Protein AF-A0A2V5P6Y3-F1 (afdb_monomer)

Nearest PDB structures (foldseek):
  5o7v-assembly2_B  TM=5.468E-01  e=2.061E-01  Ralstonia solanacearum
  2bs6-assembly1_B  TM=5.310E-01  e=2.167E-01  Ralstonia solanacearum
  3zw0-assembly1_A  TM=5.529E-01  e=2.396E-01  Burkholderia ambifaria AMMD
  6z5z-assembly1_A  TM=5.113E-01  e=3.583E-01  Ralstonia solanacearum
  7pr5-assembly1_C  TM=5.512E-01  e=5.095E-01  Ralstonia solanacearum

Radius of gyration: 20.98 Å; Cα contacts (8 Å, |Δi|>4): 631; chains: 1; bounding box: 48×54×64 Å

Mean predicted aligned error: 7.11 Å

Sequence (257 aa):
DTYTTTARLIATMGLAGTLTTYSMINDNGVTTANTIRSATSVDGSSAFWVSTSTRVSYMGSPSVLGSGTVQIDARNSRQVNLKDNILYASNGSTSITGKVQSYGTLPTGATSPTAVVTLGTADAVNGFALFDLDAGVAGADTLYALSTVENLLRKYSFDGTSWLSSGSISAGGAVNLAGTASGGTVTLYLTSGSTLSTETDSSGYNASITGAVSSLTTAGANTAFRGIGLFAVPEPGTATLGLLGLLALAVCRRARR

Foldseek 3Di:
DPQDFDWDWDWDQDPVRDIDIFTARPECPDGRPWDWQEWDDPPRAAKIWTDTQFAIWIWGHGDNVHTYIAGQDTAGWAYWDDWPQWIKTAHAQAQDQQRIWIQGHPDRYHGDTDRQGGDDSRWHWHAKEFDDQDPVAPTTFKMWTQGQVVQWGWIWGHPNPGTHTQAIDGNVNFRYKDWDDDNQKIKMWTFHFWFTWIFIFNQGHSHHGDTHIGGPDTADPPGGDSYDDDDDDDDDDPVNVVVVVVVVVVVVVVVVD

Structure (mmCIF, N/CA/C/O backbone):
data_AF-A0A2V5P6Y3-F1
#
_entry.id   AF-A0A2V5P6Y3-F1
#
loop_
_atom_site.group_PDB
_atom_site.id
_atom_site.type_symbol
_atom_site.label_atom_id
_atom_site.label_alt_id
_atom_site.label_comp_id
_atom_site.label_asym_id
_atom_site.label_entity_id
_atom_site.label_seq_id
_atom_site.pdbx_PDB_ins_code
_atom_site.Cartn_x
_atom_site.Cartn_y
_atom_site.Cartn_z
_atom_site.occupancy
_atom_site.B_iso_or_equiv
_atom_site.auth_seq_id
_atom_site.auth_comp_id
_atom_site.auth_asym_id
_atom_site.auth_atom_id
_atom_site.pdbx_PDB_model_num
ATOM 1 N N . ASP A 1 1 ? 28.940 12.454 -21.094 1.00 35.78 1 ASP A N 1
ATOM 2 C CA . ASP A 1 1 ? 28.822 11.873 -19.753 1.00 35.78 1 ASP A CA 1
ATOM 3 C C . ASP A 1 1 ? 28.064 10.566 -19.895 1.00 35.78 1 ASP A C 1
ATOM 5 O O . ASP A 1 1 ? 26.894 10.575 -20.263 1.00 35.78 1 ASP A O 1
ATOM 9 N N . THR A 1 2 ? 28.778 9.447 -19.837 1.00 34.19 2 THR A N 1
ATOM 10 C CA . THR A 1 2 ? 28.220 8.120 -20.116 1.00 34.19 2 THR A CA 1
ATOM 11 C C . THR A 1 2 ? 27.696 7.592 -18.792 1.00 34.19 2 THR A C 1
ATOM 13 O O . THR A 1 2 ? 28.496 7.230 -17.935 1.00 34.19 2 THR A O 1
ATOM 16 N N . TYR A 1 3 ? 26.375 7.620 -18.594 1.00 41.78 3 TYR A N 1
ATOM 17 C CA . TYR A 1 3 ? 25.739 7.143 -17.366 1.00 41.78 3 TYR A CA 1
ATOM 18 C C . TYR A 1 3 ? 26.247 5.740 -17.021 1.00 41.78 3 TYR A C 1
ATOM 20 O O . TYR A 1 3 ? 25.949 4.767 -17.714 1.00 41.78 3 TYR A O 1
ATOM 28 N N . THR A 1 4 ? 27.030 5.639 -15.951 1.00 49.09 4 THR A N 1
ATOM 29 C CA . THR A 1 4 ? 27.384 4.360 -15.354 1.00 49.09 4 THR A CA 1
ATOM 30 C C . THR A 1 4 ? 26.111 3.768 -14.752 1.00 49.09 4 THR A C 1
ATOM 32 O O . THR A 1 4 ? 25.396 4.400 -13.974 1.00 49.09 4 THR A O 1
ATOM 35 N N . THR A 1 5 ? 25.769 2.561 -15.189 1.00 58.31 5 THR A N 1
ATOM 36 C CA . THR A 1 5 ? 24.572 1.823 -14.784 1.00 58.31 5 THR A CA 1
ATOM 37 C C . THR A 1 5 ? 24.701 1.381 -13.327 1.00 58.31 5 THR A C 1
ATOM 39 O O . THR A 1 5 ? 25.175 0.278 -13.049 1.00 58.31 5 THR A O 1
ATOM 42 N N . THR A 1 6 ? 24.302 2.218 -12.370 1.00 68.06 6 THR A N 1
ATOM 43 C CA . THR A 1 6 ? 24.193 1.763 -10.979 1.00 68.06 6 THR A CA 1
ATOM 44 C C . THR A 1 6 ? 23.023 0.792 -10.883 1.00 68.06 6 THR A C 1
ATOM 46 O O . THR A 1 6 ? 21.858 1.190 -10.942 1.00 68.06 6 THR A O 1
ATOM 49 N N . ALA A 1 7 ? 23.336 -0.497 -10.753 1.00 70.50 7 ALA A N 1
ATOM 50 C CA . ALA A 1 7 ? 22.337 -1.524 -10.511 1.00 70.50 7 ALA A CA 1
ATOM 51 C C . ALA A 1 7 ? 21.532 -1.184 -9.249 1.00 70.50 7 ALA A C 1
ATOM 53 O O . ALA A 1 7 ? 22.087 -0.747 -8.237 1.00 70.50 7 ALA A O 1
ATOM 54 N N . ARG A 1 8 ? 20.214 -1.387 -9.303 1.00 78.00 8 ARG A N 1
ATOM 55 C CA . ARG A 1 8 ? 19.350 -1.243 -8.125 1.00 78.00 8 ARG A CA 1
ATOM 56 C C . ARG A 1 8 ? 19.085 -2.607 -7.526 1.00 78.00 8 ARG A C 1
ATOM 58 O O . ARG A 1 8 ? 18.964 -3.589 -8.254 1.00 78.00 8 ARG A O 1
ATOM 65 N N . LEU A 1 9 ? 18.998 -2.643 -6.203 1.00 81.69 9 LEU A N 1
ATOM 66 C CA . LEU A 1 9 ? 18.807 -3.869 -5.446 1.00 81.69 9 LEU A CA 1
ATOM 67 C C . LEU A 1 9 ? 17.397 -3.917 -4.865 1.00 81.69 9 LEU A C 1
ATOM 69 O O . LEU A 1 9 ? 16.875 -2.904 -4.396 1.00 81.69 9 LEU A O 1
ATOM 73 N N . ILE A 1 10 ? 16.820 -5.111 -4.856 1.00 86.69 10 ILE A N 1
ATOM 74 C CA . ILE A 1 10 ? 15.693 -5.471 -3.996 1.00 86.69 10 ILE A CA 1
ATOM 75 C C . ILE A 1 10 ? 16.243 -6.428 -2.950 1.00 86.69 10 ILE A C 1
ATOM 77 O O . ILE A 1 10 ? 17.045 -7.297 -3.280 1.00 86.69 10 ILE A O 1
ATOM 81 N N . ALA A 1 11 ? 15.839 -6.266 -1.697 1.00 86.88 11 ALA A N 1
ATOM 82 C CA . ALA A 1 11 ? 16.228 -7.172 -0.629 1.00 86.88 11 ALA A CA 1
ATOM 83 C C . ALA A 1 11 ? 14.995 -7.803 0.006 1.00 86.88 11 ALA A C 1
ATOM 85 O O . ALA A 1 11 ? 13.959 -7.151 0.142 1.00 86.88 11 ALA A O 1
ATOM 86 N N . THR A 1 12 ? 15.134 -9.049 0.432 1.00 88.44 12 THR A N 1
ATOM 87 C CA . THR A 1 12 ? 14.169 -9.732 1.288 1.00 88.44 12 THR A CA 1
ATOM 88 C C . THR A 1 12 ? 14.798 -10.013 2.637 1.00 88.44 12 THR A C 1
ATOM 90 O O . THR A 1 12 ? 16.010 -10.205 2.749 1.00 88.44 12 THR A O 1
ATOM 93 N N . MET A 1 13 ? 13.972 -9.957 3.678 1.00 86.50 13 MET A N 1
ATOM 94 C CA . MET A 1 13 ? 14.380 -10.168 5.059 1.00 86.50 13 MET A CA 1
ATOM 95 C C . MET A 1 13 ? 13.629 -11.380 5.601 1.00 86.50 13 MET A C 1
ATOM 97 O O . MET A 1 13 ? 12.402 -11.382 5.649 1.00 86.50 13 MET A O 1
ATOM 101 N N . GLY A 1 14 ? 14.370 -12.414 5.991 1.00 82.19 14 GLY A N 1
ATOM 102 C CA . GLY A 1 14 ? 13.827 -13.556 6.716 1.00 82.19 14 GLY A CA 1
ATOM 103 C C . GLY A 1 14 ? 13.527 -13.207 8.175 1.00 82.19 14 GLY A C 1
ATOM 104 O O . GLY A 1 14 ? 14.064 -12.246 8.721 1.00 82.19 14 GLY A O 1
ATOM 105 N N . LEU A 1 15 ? 12.725 -14.039 8.840 1.00 79.94 15 LEU A N 1
ATOM 106 C CA . LEU A 1 15 ? 12.308 -13.839 10.239 1.00 79.94 15 LEU A CA 1
ATOM 107 C C . LEU A 1 15 ? 13.475 -13.788 11.240 1.00 79.94 15 LEU A C 1
ATOM 109 O O . LEU A 1 15 ? 13.362 -13.163 12.288 1.00 79.94 15 LEU A O 1
ATOM 113 N N . ALA A 1 16 ? 14.606 -14.413 10.909 1.00 81.56 16 ALA A N 1
ATOM 114 C CA . ALA A 1 16 ? 15.840 -14.350 11.694 1.00 81.56 16 ALA A CA 1
ATOM 115 C C . ALA A 1 16 ? 16.692 -13.094 11.398 1.00 81.56 16 ALA A C 1
ATOM 117 O O . ALA A 1 16 ? 17.842 -13.015 11.823 1.00 81.56 16 ALA A O 1
ATOM 118 N N . GLY A 1 17 ? 16.172 -12.137 10.621 1.00 80.81 17 GLY A N 1
ATOM 119 C CA . GLY A 1 17 ? 16.903 -10.954 10.159 1.00 80.81 17 GLY A CA 1
ATOM 120 C C . GLY A 1 17 ? 17.864 -11.221 8.995 1.00 80.81 17 GLY A C 1
ATOM 121 O O . GLY A 1 17 ? 18.633 -10.339 8.619 1.00 80.81 17 GLY A O 1
ATOM 122 N N . THR A 1 18 ? 17.845 -12.422 8.407 1.00 85.19 18 THR A N 1
ATOM 123 C CA . THR A 1 18 ? 18.696 -12.772 7.260 1.00 85.19 18 THR A CA 1
ATOM 124 C C . THR A 1 18 ? 18.283 -11.975 6.027 1.00 85.19 18 THR A C 1
ATOM 126 O O . THR A 1 18 ? 17.138 -12.069 5.593 1.00 85.19 18 THR A O 1
ATOM 129 N N . LEU A 1 19 ? 19.216 -11.222 5.443 1.00 87.88 19 LEU A N 1
ATOM 130 C CA . LEU A 1 19 ? 18.989 -10.452 4.222 1.00 87.88 19 LEU A CA 1
ATOM 131 C C . LEU A 1 19 ? 19.457 -11.223 2.988 1.00 87.88 19 LEU A C 1
ATOM 133 O O . LEU A 1 19 ? 20.593 -11.690 2.945 1.00 87.88 19 LEU A O 1
ATOM 137 N N . THR A 1 20 ? 18.606 -11.299 1.968 1.00 88.56 20 THR A N 1
ATOM 138 C CA . THR A 1 20 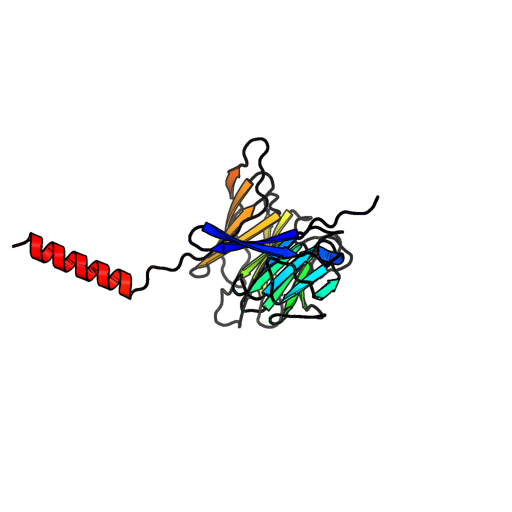? 18.968 -11.775 0.625 1.00 88.56 20 THR A CA 1
ATOM 139 C C . THR A 1 20 ? 18.732 -10.652 -0.373 1.00 88.56 20 THR A C 1
ATOM 141 O O . THR A 1 20 ? 17.666 -10.044 -0.369 1.00 88.56 20 THR A O 1
ATOM 144 N N . THR A 1 21 ? 19.727 -10.339 -1.202 1.00 86.62 21 THR A N 1
ATOM 145 C CA . THR A 1 21 ? 19.665 -9.237 -2.170 1.00 86.62 21 THR A CA 1
ATOM 146 C C . THR A 1 21 ? 19.610 -9.755 -3.603 1.00 86.62 21 THR A C 1
ATOM 148 O O . THR A 1 21 ? 20.264 -10.730 -3.964 1.00 86.62 21 THR A O 1
ATOM 151 N N . TYR A 1 22 ? 18.840 -9.063 -4.434 1.00 83.62 22 TYR A N 1
ATOM 152 C CA . TYR A 1 22 ? 18.629 -9.357 -5.844 1.00 83.62 22 TYR A CA 1
ATOM 153 C C . TYR A 1 22 ? 18.970 -8.116 -6.666 1.00 83.62 22 TYR A C 1
ATOM 155 O O . TYR A 1 22 ? 18.468 -7.025 -6.381 1.00 83.62 22 TYR A O 1
ATOM 163 N N . SER A 1 23 ? 19.826 -8.277 -7.676 1.00 74.94 23 SER A N 1
ATOM 164 C CA . SER A 1 23 ? 20.311 -7.171 -8.504 1.00 74.94 23 SER A CA 1
ATOM 165 C C . SER A 1 23 ? 19.477 -7.006 -9.765 1.00 74.94 23 SER A C 1
ATOM 167 O O . SER A 1 23 ? 19.196 -7.969 -10.472 1.00 74.94 23 SER A O 1
ATOM 169 N N . MET A 1 24 ? 19.164 -5.762 -10.118 1.00 72.81 24 MET A N 1
ATOM 170 C CA . MET A 1 24 ? 18.660 -5.404 -11.439 1.00 72.81 24 MET A CA 1
ATOM 171 C C . MET A 1 24 ? 19.740 -4.660 -12.210 1.00 72.81 24 MET A C 1
ATOM 173 O O . MET A 1 24 ? 20.071 -3.522 -11.877 1.00 72.81 24 MET A O 1
ATOM 177 N N . ILE A 1 25 ? 20.313 -5.313 -13.219 1.00 61.22 25 ILE A N 1
ATOM 178 C CA . ILE A 1 25 ? 21.498 -4.795 -13.919 1.00 61.22 25 ILE A CA 1
ATOM 179 C C . ILE A 1 25 ? 21.132 -4.199 -15.289 1.00 61.22 25 ILE A C 1
ATOM 181 O O . ILE A 1 25 ? 21.721 -3.201 -15.685 1.00 61.22 25 ILE A O 1
ATOM 185 N N . ASN A 1 26 ? 20.093 -4.705 -15.964 1.00 65.12 26 ASN A N 1
ATOM 186 C CA . ASN A 1 26 ? 19.886 -4.451 -17.400 1.00 65.12 26 ASN A CA 1
ATOM 187 C C . ASN A 1 26 ? 18.545 -3.798 -17.760 1.00 65.12 26 ASN A C 1
ATOM 189 O O . ASN A 1 26 ? 18.027 -4.027 -18.850 1.00 65.12 26 ASN A O 1
ATOM 193 N N . ASP A 1 27 ? 17.962 -2.990 -16.873 1.00 71.38 27 ASP A N 1
ATOM 194 C CA . ASP A 1 27 ? 16.675 -2.361 -17.162 1.00 71.38 27 ASP A CA 1
ATOM 195 C C . ASP A 1 27 ? 16.692 -0.838 -17.049 1.00 71.38 27 ASP A C 1
ATOM 197 O O . ASP A 1 27 ? 16.444 -0.266 -15.988 1.00 71.38 27 ASP A O 1
ATOM 201 N N . ASN A 1 28 ? 16.896 -0.173 -18.188 1.00 66.69 28 ASN A N 1
ATOM 202 C CA . ASN A 1 28 ? 16.970 1.283 -18.264 1.00 66.69 28 ASN A CA 1
ATOM 203 C C . ASN A 1 28 ? 15.695 1.987 -17.738 1.00 66.69 28 ASN A C 1
ATOM 205 O O . ASN A 1 28 ? 15.743 3.116 -17.249 1.00 66.69 28 ASN A O 1
ATOM 209 N N . GLY A 1 29 ? 14.539 1.315 -17.795 1.00 67.69 29 GLY A N 1
ATOM 210 C CA . GLY A 1 29 ? 13.280 1.863 -17.297 1.00 67.69 29 GLY A CA 1
ATOM 211 C C . GLY A 1 29 ? 13.139 1.819 -15.773 1.00 67.69 29 GLY A C 1
ATOM 212 O O . GLY A 1 29 ? 12.422 2.659 -15.220 1.00 67.69 29 GLY A O 1
ATOM 213 N N . VAL A 1 30 ? 13.843 0.908 -15.085 1.00 73.56 30 VAL A N 1
ATOM 214 C CA . VAL A 1 30 ? 13.817 0.806 -13.611 1.00 73.56 30 VAL A CA 1
ATOM 215 C C . VAL A 1 30 ? 15.105 1.265 -12.934 1.00 73.56 30 VAL A C 1
ATOM 217 O O . VAL A 1 30 ? 15.026 1.862 -11.865 1.00 73.56 30 VAL A O 1
ATOM 220 N N . THR A 1 31 ? 16.282 0.978 -13.491 1.00 65.88 31 THR A N 1
ATOM 221 C CA . THR A 1 31 ? 17.545 1.040 -12.737 1.00 65.88 31 THR A CA 1
ATOM 222 C C . THR A 1 31 ? 18.372 2.282 -13.030 1.00 65.88 31 THR A C 1
ATOM 224 O O . THR A 1 31 ? 18.960 2.834 -12.103 1.00 65.88 31 THR A O 1
ATOM 227 N N . THR A 1 32 ? 18.348 2.792 -14.262 1.00 62.91 32 THR A N 1
ATOM 228 C CA . THR A 1 32 ? 19.241 3.881 -14.704 1.00 62.91 32 THR A CA 1
ATOM 229 C C . THR A 1 32 ? 18.573 5.260 -14.733 1.00 62.91 32 THR A C 1
ATOM 231 O O . THR A 1 32 ? 19.237 6.253 -14.455 1.00 62.91 32 THR A O 1
ATOM 234 N N . ALA A 1 33 ? 17.267 5.341 -15.016 1.00 64.56 33 ALA A N 1
ATOM 235 C CA . ALA A 1 33 ? 16.543 6.615 -15.131 1.00 64.56 33 ALA A CA 1
ATOM 236 C C . ALA A 1 33 ? 15.575 6.897 -13.968 1.00 64.56 33 ALA A C 1
ATOM 238 O O . ALA A 1 33 ? 15.097 8.019 -13.818 1.00 64.56 33 ALA A O 1
ATOM 239 N N . ASN A 1 34 ? 15.254 5.891 -13.150 1.00 77.94 34 ASN A N 1
ATOM 240 C CA . ASN A 1 34 ? 14.196 5.973 -12.139 1.00 77.94 34 ASN A CA 1
ATOM 241 C C . ASN A 1 34 ? 14.606 5.296 -10.836 1.00 77.94 34 ASN A C 1
ATOM 243 O O . ASN A 1 34 ? 15.526 4.492 -10.832 1.00 77.94 34 ASN A O 1
ATOM 247 N N . THR A 1 35 ? 13.909 5.604 -9.740 1.00 84.19 35 THR A N 1
ATOM 248 C CA . THR A 1 35 ? 14.082 4.949 -8.433 1.00 84.19 35 THR A CA 1
ATOM 249 C C . THR A 1 35 ? 12.947 3.961 -8.181 1.00 84.19 35 THR A C 1
ATOM 251 O O . THR A 1 35 ? 11.784 4.302 -8.403 1.00 84.19 35 THR A O 1
ATOM 254 N N . ILE A 1 36 ? 13.283 2.758 -7.696 1.00 88.62 36 ILE A N 1
ATOM 255 C CA . ILE A 1 36 ? 12.301 1.795 -7.176 1.00 88.62 36 ILE A CA 1
ATOM 256 C C . ILE A 1 36 ? 11.637 2.420 -5.950 1.00 88.62 36 ILE A C 1
ATOM 258 O O . ILE A 1 36 ? 12.327 2.839 -5.020 1.00 88.62 36 ILE A O 1
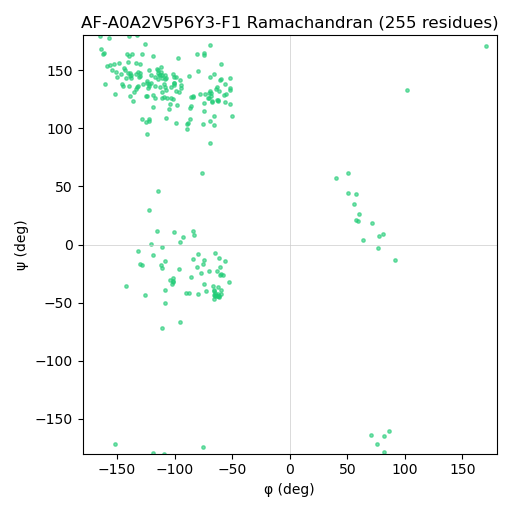ATOM 262 N N . ARG A 1 37 ? 10.308 2.511 -5.961 1.00 91.62 37 ARG A N 1
ATOM 263 C CA . ARG A 1 37 ? 9.520 3.119 -4.877 1.00 91.62 37 ARG A CA 1
ATOM 264 C C . ARG A 1 37 ? 8.891 2.083 -3.958 1.00 91.62 37 ARG A C 1
ATOM 266 O O . ARG A 1 37 ? 8.698 2.356 -2.781 1.00 91.62 37 ARG A O 1
ATOM 273 N N . SER A 1 38 ? 8.599 0.902 -4.486 1.00 93.94 38 SER A N 1
ATOM 274 C CA . SER A 1 38 ? 8.065 -0.229 -3.743 1.00 93.94 38 SER A CA 1
ATOM 275 C C . SER A 1 38 ? 8.340 -1.517 -4.513 1.00 93.94 38 SER A C 1
ATOM 277 O O . SER A 1 38 ? 8.492 -1.503 -5.738 1.00 93.94 38 SER A O 1
ATOM 279 N N . ALA A 1 39 ? 8.426 -2.617 -3.774 1.00 93.25 39 ALA A N 1
ATOM 280 C CA . ALA A 1 39 ? 8.516 -3.962 -4.303 1.00 93.25 39 ALA A CA 1
ATOM 281 C C . ALA A 1 39 ? 7.641 -4.889 -3.455 1.00 93.25 39 ALA A C 1
ATOM 283 O O . ALA A 1 39 ? 7.540 -4.710 -2.241 1.00 93.25 39 ALA A O 1
ATOM 284 N N . THR A 1 40 ? 7.030 -5.882 -4.088 1.00 94.12 40 THR A N 1
ATOM 285 C CA . THR A 1 40 ? 6.269 -6.940 -3.420 1.00 94.12 40 THR A CA 1
ATOM 286 C C . THR A 1 40 ? 6.537 -8.281 -4.098 1.00 94.12 40 THR A C 1
ATOM 288 O O . THR A 1 40 ? 6.980 -8.332 -5.248 1.00 94.12 40 THR A O 1
ATOM 291 N N . SER A 1 41 ? 6.324 -9.369 -3.370 1.00 93.56 41 SER A N 1
ATOM 292 C CA . SER A 1 41 ? 6.543 -10.741 -3.816 1.00 93.56 41 SER A CA 1
ATOM 293 C C . SER A 1 41 ? 5.609 -11.669 -3.050 1.00 93.56 41 SER A C 1
ATOM 295 O O . SER A 1 41 ? 5.199 -11.346 -1.937 1.00 93.56 41 SER A O 1
ATOM 297 N N . VAL A 1 42 ? 5.295 -12.820 -3.641 1.00 92.25 42 VAL A N 1
ATOM 298 C CA . VAL A 1 42 ? 4.523 -13.878 -2.976 1.00 92.25 42 VAL A CA 1
ATOM 299 C C . VAL A 1 42 ? 5.368 -14.577 -1.910 1.00 92.25 42 VAL A C 1
ATOM 301 O O . VAL A 1 42 ? 4.874 -14.887 -0.832 1.00 92.25 42 VAL A O 1
ATOM 304 N N . ASP A 1 43 ? 6.645 -14.817 -2.206 1.00 87.31 43 ASP A N 1
ATOM 305 C CA . ASP A 1 43 ? 7.529 -15.673 -1.405 1.00 87.31 43 ASP A CA 1
ATOM 306 C C . ASP A 1 43 ? 8.894 -15.036 -1.099 1.00 87.31 43 ASP A C 1
ATOM 308 O O . ASP A 1 43 ? 9.700 -15.596 -0.360 1.00 87.31 43 ASP A O 1
ATOM 312 N N . GLY A 1 44 ? 9.174 -13.867 -1.676 1.00 87.88 44 GLY A N 1
ATOM 313 C CA . GLY A 1 44 ? 10.441 -13.170 -1.516 1.00 87.88 44 GLY A CA 1
ATOM 314 C C . GLY A 1 44 ? 11.630 -13.827 -2.226 1.00 87.88 44 GLY A C 1
ATOM 315 O O . GLY A 1 44 ? 12.768 -13.520 -1.871 1.00 87.88 44 GLY A O 1
ATOM 316 N N . SER A 1 45 ? 11.399 -14.717 -3.198 1.00 83.94 45 SER A N 1
ATOM 317 C CA . SER A 1 45 ? 12.477 -15.471 -3.851 1.00 83.94 45 SER A CA 1
ATOM 318 C C . SER A 1 45 ? 12.316 -15.709 -5.354 1.00 83.94 45 SER A C 1
ATOM 320 O O . SER A 1 45 ? 13.320 -15.691 -6.064 1.00 83.94 45 SER A O 1
ATOM 322 N N . SER A 1 46 ? 11.098 -15.920 -5.864 1.00 83.44 46 SER A N 1
ATOM 323 C CA . SER A 1 46 ? 10.889 -16.405 -7.240 1.00 83.44 46 SER A CA 1
ATOM 324 C C . SER A 1 46 ? 10.499 -15.312 -8.236 1.00 83.44 46 SER A C 1
ATOM 326 O O . SER A 1 46 ? 10.857 -15.376 -9.418 1.00 83.44 46 SER A O 1
ATOM 328 N N . ALA A 1 47 ? 9.784 -14.294 -7.764 1.00 90.56 47 ALA A N 1
ATOM 329 C CA . ALA A 1 47 ? 9.309 -13.185 -8.573 1.00 90.56 47 ALA A CA 1
ATOM 330 C C . ALA A 1 47 ? 9.093 -11.924 -7.738 1.00 90.56 47 ALA A C 1
ATOM 332 O O . ALA A 1 47 ? 8.724 -11.997 -6.566 1.00 90.56 47 ALA A O 1
ATOM 333 N N . PHE A 1 48 ? 9.258 -10.765 -8.371 1.00 93.62 48 PHE A N 1
ATOM 334 C CA . PHE A 1 48 ? 8.966 -9.471 -7.763 1.00 93.62 48 PHE A CA 1
ATOM 335 C C . PHE A 1 48 ? 8.103 -8.613 -8.679 1.00 93.62 48 PHE A C 1
ATOM 337 O O . PHE A 1 48 ? 8.297 -8.577 -9.892 1.00 93.62 48 PHE A O 1
ATOM 344 N N . TRP A 1 49 ? 7.204 -7.848 -8.074 1.00 95.62 49 TRP A N 1
ATOM 345 C CA . TRP A 1 49 ? 6.522 -6.729 -8.708 1.00 95.62 49 TRP A CA 1
ATOM 346 C C . TRP A 1 49 ? 7.069 -5.447 -8.120 1.00 95.62 49 TRP A C 1
ATOM 348 O O . TRP A 1 49 ? 7.241 -5.353 -6.908 1.00 95.62 49 TRP A O 1
ATOM 358 N N . VAL A 1 50 ? 7.356 -4.467 -8.969 1.00 94.38 50 VAL A N 1
ATOM 359 C CA . VAL A 1 50 ? 8.009 -3.218 -8.572 1.00 94.38 50 VAL A CA 1
ATOM 360 C C . VAL A 1 50 ? 7.281 -2.005 -9.122 1.00 94.38 50 VAL A C 1
ATOM 362 O O . VAL A 1 50 ? 6.724 -2.047 -10.220 1.00 94.38 50 VAL A O 1
ATOM 365 N N . SER A 1 51 ? 7.334 -0.904 -8.378 1.00 94.56 51 SER A N 1
ATOM 366 C CA . SER A 1 51 ? 6.870 0.413 -8.814 1.00 94.56 51 SER A CA 1
ATOM 367 C C . SER A 1 51 ? 8.025 1.396 -8.990 1.00 94.56 51 SER A C 1
ATOM 369 O O . SER A 1 51 ? 9.016 1.384 -8.254 1.00 94.56 51 SER A O 1
ATOM 371 N N . THR A 1 52 ? 7.863 2.313 -9.940 1.00 92.88 52 THR A N 1
ATOM 372 C CA . THR A 1 52 ? 8.751 3.461 -10.161 1.00 92.88 52 THR A CA 1
ATOM 373 C C . THR A 1 52 ? 7.942 4.718 -10.497 1.00 92.88 52 THR A C 1
ATOM 375 O O . THR A 1 52 ? 6.722 4.683 -10.627 1.00 92.88 52 THR A O 1
ATOM 378 N N . SER A 1 53 ? 8.625 5.848 -10.707 1.00 91.81 53 SER A N 1
ATOM 379 C CA . SER A 1 53 ? 8.052 7.082 -11.278 1.00 91.81 53 SER A CA 1
ATOM 380 C C . SER A 1 53 ? 7.392 6.934 -12.645 1.00 91.81 53 SER A C 1
ATOM 382 O O . SER A 1 53 ? 6.710 7.864 -13.066 1.00 91.81 53 SER A O 1
ATOM 384 N N . THR A 1 54 ? 7.618 5.831 -13.350 1.00 91.56 54 THR A N 1
ATOM 385 C CA . THR A 1 54 ? 7.243 5.692 -14.760 1.00 91.56 54 THR A CA 1
ATOM 386 C C . THR A 1 54 ? 6.466 4.422 -15.057 1.00 91.56 54 THR A C 1
ATOM 388 O O . THR A 1 54 ? 5.815 4.373 -16.099 1.00 91.56 54 THR A O 1
ATOM 391 N N . ARG A 1 55 ? 6.480 3.414 -14.170 1.00 93.12 55 ARG A N 1
ATOM 392 C CA . ARG A 1 55 ? 5.746 2.166 -14.397 1.00 93.12 55 ARG A CA 1
ATOM 393 C C . ARG A 1 55 ? 5.542 1.276 -13.174 1.00 93.12 55 ARG A C 1
ATOM 395 O O . ARG A 1 55 ? 6.184 1.442 -12.138 1.00 93.12 55 ARG A O 1
ATOM 402 N N . VAL A 1 56 ? 4.675 0.284 -13.370 1.00 95.75 56 VAL A N 1
ATOM 403 C CA . VAL A 1 56 ? 4.632 -0.985 -12.631 1.00 95.75 56 VAL A CA 1
ATOM 404 C C . VAL A 1 56 ? 5.300 -2.060 -13.494 1.00 95.75 56 VAL A C 1
ATOM 406 O O . VAL A 1 56 ? 5.137 -2.074 -14.719 1.00 95.75 56 VAL A O 1
ATOM 409 N N . SER A 1 57 ? 6.101 -2.942 -12.902 1.00 94.50 57 SER A N 1
ATOM 410 C CA . SER A 1 57 ? 6.836 -3.971 -13.652 1.00 94.50 57 SER A CA 1
ATOM 411 C C . SER A 1 57 ? 6.941 -5.288 -12.898 1.00 94.50 57 SER A C 1
ATOM 413 O O . SER A 1 57 ? 6.946 -5.307 -11.671 1.00 94.50 57 SER A O 1
ATOM 415 N N . TYR A 1 58 ? 7.041 -6.374 -13.656 1.00 94.00 58 TYR A N 1
ATOM 416 C CA . TYR A 1 58 ? 7.288 -7.732 -13.193 1.00 94.00 58 TYR A CA 1
ATOM 417 C C . TYR A 1 58 ? 8.756 -8.104 -13.402 1.00 94.00 58 TYR A C 1
ATOM 419 O O . TYR A 1 58 ? 9.331 -7.821 -14.450 1.00 94.00 58 TYR A O 1
ATOM 427 N N . MET A 1 59 ? 9.351 -8.778 -12.430 1.00 89.81 59 MET A N 1
ATOM 428 C CA . MET A 1 59 ? 10.668 -9.389 -12.520 1.00 89.81 59 MET A CA 1
ATOM 429 C C . MET A 1 59 ? 10.530 -10.877 -12.225 1.00 89.81 59 MET A C 1
ATOM 431 O O . MET A 1 59 ? 10.300 -11.268 -11.080 1.00 89.81 59 MET A O 1
ATOM 435 N N . GLY A 1 60 ? 10.676 -11.695 -13.262 1.00 86.25 60 GLY A N 1
ATOM 436 C CA . GLY A 1 60 ? 10.755 -13.146 -13.128 1.00 86.25 60 GLY A CA 1
ATOM 437 C C . GLY A 1 60 ? 12.188 -13.597 -12.881 1.00 86.25 60 GLY A C 1
ATOM 438 O O . GLY A 1 60 ? 13.123 -13.002 -13.420 1.00 86.25 60 GLY A O 1
ATOM 439 N N . SER A 1 61 ? 12.354 -14.649 -12.075 1.00 77.75 61 SER A N 1
ATOM 440 C CA . SER A 1 61 ? 13.648 -15.298 -11.819 1.00 77.75 61 SER A CA 1
ATOM 441 C C . SER A 1 61 ? 14.741 -14.297 -11.414 1.00 77.75 61 SER A C 1
ATOM 443 O O . SER A 1 61 ? 15.727 -14.118 -12.136 1.00 77.75 61 SER A O 1
ATOM 445 N N . PRO A 1 62 ? 14.561 -13.592 -10.286 1.00 73.12 62 PRO A N 1
ATOM 446 C CA . PRO A 1 62 ? 15.525 -12.617 -9.805 1.00 73.12 62 PRO A CA 1
ATOM 447 C C . PRO A 1 62 ? 16.851 -13.327 -9.500 1.00 73.12 62 PRO A C 1
ATOM 449 O O . PRO A 1 62 ? 16.893 -14.293 -8.741 1.00 73.12 62 PRO A O 1
ATOM 452 N N . SER A 1 63 ? 17.944 -12.867 -10.107 1.00 68.00 63 SER A N 1
ATOM 453 C CA . SER A 1 63 ? 19.278 -13.416 -9.859 1.00 68.00 63 SER A CA 1
ATOM 454 C C . SER A 1 63 ? 20.191 -12.374 -9.216 1.00 68.00 63 SER A C 1
ATOM 456 O O . SER A 1 63 ? 20.071 -11.169 -9.451 1.00 68.00 63 SER A O 1
ATOM 458 N N . VAL A 1 64 ? 21.160 -12.834 -8.424 1.00 62.72 64 VAL A N 1
ATOM 459 C CA . VAL A 1 64 ? 22.248 -11.978 -7.912 1.00 62.72 64 VAL A CA 1
ATOM 460 C C . VAL A 1 64 ? 23.093 -11.375 -9.046 1.00 62.72 64 VAL A C 1
ATOM 462 O O . VAL A 1 64 ? 23.740 -10.349 -8.843 1.00 62.72 64 VAL A O 1
ATOM 465 N N . LEU A 1 65 ? 23.037 -11.968 -10.246 1.00 60.41 65 LEU A N 1
ATOM 466 C CA . LEU A 1 65 ? 23.791 -11.581 -11.442 1.00 60.41 65 LEU A CA 1
ATOM 467 C C . LEU A 1 65 ? 22.971 -10.749 -12.450 1.00 60.41 65 LEU A C 1
ATOM 469 O O . LEU A 1 65 ? 23.443 -10.497 -13.556 1.00 60.41 65 LEU A O 1
ATOM 473 N N . GLY A 1 66 ? 21.780 -10.277 -12.065 1.00 62.69 66 GLY A N 1
ATOM 474 C CA . GLY A 1 66 ? 20.941 -9.406 -12.887 1.00 62.69 66 GLY A CA 1
ATOM 475 C C . GLY A 1 66 ? 19.773 -10.122 -13.564 1.00 62.69 66 GLY A C 1
ATOM 476 O O . GLY A 1 66 ? 19.956 -11.149 -14.214 1.00 62.69 66 GLY A O 1
ATOM 477 N N . SER A 1 67 ? 18.581 -9.529 -13.465 1.00 67.31 67 SER A N 1
ATOM 478 C CA . SER A 1 67 ? 17.394 -9.884 -14.261 1.00 67.31 67 SER A CA 1
ATOM 479 C C . SER A 1 67 ? 16.779 -8.617 -14.876 1.00 67.31 67 SER A C 1
ATOM 481 O O . SER A 1 67 ? 16.895 -7.528 -14.308 1.00 67.31 67 SER A O 1
ATOM 483 N N . GLY A 1 68 ? 16.177 -8.734 -16.065 1.00 79.62 68 GLY A N 1
ATOM 484 C CA . GLY A 1 68 ? 15.377 -7.658 -16.670 1.00 79.62 68 GLY A CA 1
ATOM 485 C C . GLY A 1 68 ? 13.963 -7.611 -16.078 1.00 79.62 68 GLY A C 1
ATOM 486 O O . GLY A 1 68 ? 13.532 -8.581 -15.452 1.00 79.62 68 GLY A O 1
ATOM 487 N N . THR A 1 69 ? 13.227 -6.512 -16.281 1.00 87.50 69 THR A N 1
ATOM 488 C CA . THR A 1 69 ? 11.797 -6.447 -15.930 1.00 87.50 69 THR A CA 1
ATOM 489 C C . THR A 1 69 ? 10.915 -6.361 -17.167 1.00 87.50 69 THR A C 1
ATOM 491 O O . THR A 1 69 ? 11.316 -5.857 -18.216 1.00 87.50 69 THR A O 1
ATOM 494 N N . VAL A 1 70 ? 9.684 -6.841 -17.032 1.00 91.38 70 VAL A N 1
ATOM 495 C CA . VAL A 1 70 ? 8.6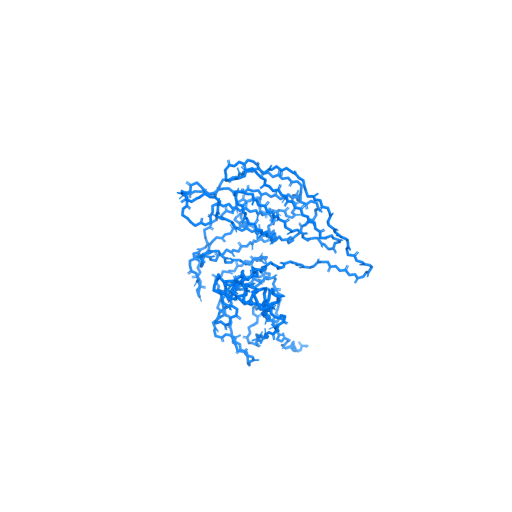15 -6.687 -18.013 1.00 91.38 70 VAL A CA 1
ATOM 496 C C . VAL A 1 70 ? 7.663 -5.613 -17.505 1.00 91.38 70 VAL A C 1
ATOM 498 O O . VAL A 1 70 ? 7.167 -5.684 -16.380 1.00 91.38 70 VAL A O 1
ATOM 501 N N . GLN A 1 71 ? 7.403 -4.591 -18.317 1.00 93.44 71 GLN A N 1
ATOM 502 C CA . GLN A 1 71 ? 6.460 -3.540 -17.950 1.00 93.44 71 GLN A CA 1
ATOM 503 C C . GLN A 1 71 ? 5.022 -4.076 -17.967 1.00 93.44 71 GLN A C 1
ATOM 505 O O . GLN A 1 71 ? 4.560 -4.592 -18.982 1.00 93.44 71 GLN A O 1
ATOM 510 N N . ILE A 1 72 ? 4.312 -3.892 -16.853 1.00 97.38 72 ILE A N 1
ATOM 511 C CA . ILE A 1 72 ? 2.879 -4.190 -16.733 1.00 97.38 72 ILE A CA 1
ATOM 512 C C . ILE A 1 72 ? 2.059 -2.975 -17.171 1.00 97.38 72 ILE A C 1
ATOM 514 O O . ILE A 1 72 ? 1.064 -3.115 -17.875 1.00 97.38 72 ILE A O 1
ATOM 518 N N . ASP A 1 73 ? 2.489 -1.776 -16.767 1.00 95.81 73 ASP A N 1
ATOM 519 C CA . ASP A 1 73 ? 1.742 -0.538 -16.991 1.00 95.81 73 ASP A CA 1
ATOM 520 C C . ASP A 1 73 ? 2.645 0.696 -16.878 1.00 95.81 73 ASP A C 1
ATOM 522 O O . ASP A 1 73 ? 3.471 0.770 -15.967 1.00 95.81 73 ASP A O 1
ATOM 526 N N . ALA A 1 74 ? 2.481 1.667 -17.778 1.00 93.62 74 ALA A N 1
ATOM 527 C CA . ALA A 1 74 ? 3.210 2.935 -17.775 1.00 93.62 74 ALA A CA 1
ATOM 528 C C . ALA A 1 74 ? 2.472 3.984 -16.927 1.00 93.62 74 ALA A C 1
ATOM 530 O O . ALA A 1 74 ? 1.474 4.562 -17.359 1.00 93.62 74 ALA A O 1
ATOM 531 N N . ARG A 1 75 ? 2.972 4.269 -15.719 1.00 92.06 75 ARG A N 1
ATOM 532 C CA . ARG A 1 75 ? 2.375 5.250 -14.800 1.00 92.06 75 ARG A CA 1
ATOM 533 C C . ARG A 1 75 ? 3.310 5.735 -13.703 1.00 92.06 75 ARG A C 1
ATOM 535 O O . ARG A 1 75 ? 4.294 5.090 -13.374 1.00 92.06 75 ARG A O 1
ATOM 542 N N . ASN A 1 76 ? 2.934 6.829 -13.045 1.00 94.25 76 ASN A N 1
ATOM 543 C CA . ASN A 1 76 ? 3.632 7.373 -11.880 1.00 94.25 76 ASN A CA 1
ATOM 544 C C . ASN A 1 76 ? 3.351 6.558 -10.605 1.00 94.25 76 ASN A C 1
ATOM 546 O O . ASN A 1 76 ? 2.791 7.075 -9.636 1.00 94.25 76 ASN A O 1
ATOM 550 N N . SER A 1 77 ? 3.721 5.278 -10.606 1.00 95.75 77 SER A N 1
ATOM 551 C CA . SER A 1 77 ? 3.386 4.354 -9.525 1.00 95.75 77 SER A CA 1
ATOM 552 C C . SER A 1 77 ? 4.128 4.681 -8.223 1.00 95.75 77 SER A C 1
ATOM 554 O O . SER A 1 77 ? 5.267 5.156 -8.227 1.00 95.75 77 SER A O 1
ATOM 556 N N . ARG A 1 78 ? 3.472 4.476 -7.078 1.00 95.75 78 ARG A N 1
ATOM 557 C CA . ARG A 1 78 ? 4.037 4.758 -5.750 1.00 95.75 78 ARG A CA 1
ATOM 558 C C . ARG A 1 78 ? 4.297 3.469 -4.989 1.00 95.75 78 ARG A C 1
ATOM 560 O O . ARG A 1 78 ? 5.450 3.056 -4.903 1.00 95.75 78 ARG A O 1
ATOM 567 N N . GLN A 1 79 ? 3.253 2.799 -4.530 1.00 96.94 79 GLN A N 1
ATOM 568 C CA . GLN A 1 79 ? 3.341 1.509 -3.858 1.00 96.94 79 GLN A CA 1
ATOM 569 C C . GLN A 1 79 ? 2.796 0.400 -4.757 1.00 96.94 79 GLN A C 1
ATOM 571 O O . GLN A 1 79 ? 1.846 0.621 -5.505 1.00 96.94 79 GLN A O 1
ATOM 576 N N . VAL A 1 80 ? 3.389 -0.787 -4.661 1.00 97.56 80 VAL A N 1
ATOM 577 C CA . VAL A 1 80 ? 2.796 -2.049 -5.113 1.00 97.56 80 VAL A CA 1
ATOM 578 C C . VAL A 1 80 ? 2.551 -2.929 -3.897 1.00 97.56 80 VAL A C 1
ATOM 580 O O . VAL A 1 80 ? 3.338 -2.917 -2.951 1.00 97.56 80 VAL A O 1
ATOM 583 N N . ASN A 1 81 ? 1.450 -3.670 -3.901 1.00 96.38 81 ASN A N 1
ATOM 584 C CA . ASN A 1 81 ? 1.130 -4.605 -2.831 1.00 96.38 81 ASN A CA 1
ATOM 585 C C . ASN A 1 81 ? 0.383 -5.817 -3.393 1.00 96.38 81 ASN A C 1
ATOM 587 O O . ASN A 1 81 ? -0.386 -5.681 -4.344 1.00 96.38 81 ASN A O 1
ATOM 591 N N . LEU A 1 82 ? 0.613 -6.985 -2.801 1.00 95.88 82 LEU A N 1
ATOM 592 C CA . LEU A 1 82 ? -0.097 -8.219 -3.114 1.00 95.88 82 LEU A CA 1
ATOM 593 C C . LEU A 1 82 ? -1.038 -8.555 -1.963 1.00 95.88 82 LEU A C 1
ATOM 595 O O . LEU A 1 82 ? -0.631 -8.564 -0.803 1.00 95.88 82 LEU A O 1
ATOM 599 N N . LYS A 1 83 ? -2.283 -8.884 -2.294 1.00 94.94 83 LYS A N 1
ATOM 600 C CA . LYS A 1 83 ? -3.235 -9.493 -1.361 1.00 94.94 83 LYS A CA 1
ATOM 601 C C . LYS A 1 83 ? -3.949 -10.611 -2.100 1.00 94.94 83 LYS A C 1
ATOM 603 O O . LYS A 1 83 ? -4.472 -10.383 -3.187 1.00 94.94 83 LYS A O 1
ATOM 608 N N . ASP A 1 84 ? -3.877 -11.818 -1.546 1.00 93.69 84 ASP A N 1
ATOM 609 C CA . ASP A 1 84 ? -4.452 -13.040 -2.126 1.00 93.69 84 ASP A CA 1
ATOM 610 C C . ASP A 1 84 ? -4.052 -13.238 -3.597 1.00 93.69 84 ASP A C 1
ATOM 612 O O . ASP A 1 84 ? -4.867 -13.543 -4.462 1.00 93.69 84 ASP A O 1
ATOM 616 N N . ASN A 1 85 ? -2.763 -13.017 -3.886 1.00 95.69 85 ASN A N 1
ATOM 617 C CA . ASN A 1 85 ? -2.155 -13.077 -5.220 1.00 95.69 85 ASN A CA 1
ATOM 618 C C . ASN A 1 85 ? -2.663 -12.045 -6.243 1.00 95.69 85 ASN A C 1
ATOM 620 O O . ASN A 1 85 ? -2.201 -12.050 -7.385 1.00 95.69 85 ASN A O 1
ATOM 624 N N . ILE A 1 86 ? -3.540 -11.120 -5.854 1.00 97.62 86 ILE A N 1
ATOM 625 C CA . ILE A 1 86 ? -3.942 -9.988 -6.688 1.00 97.62 86 ILE A CA 1
ATOM 626 C C . ILE A 1 86 ? -2.947 -8.843 -6.508 1.00 97.62 86 ILE A C 1
ATOM 628 O O . ILE A 1 86 ? -2.673 -8.418 -5.382 1.00 97.62 86 ILE A O 1
ATOM 632 N N . LEU A 1 87 ? -2.406 -8.337 -7.620 1.00 98.50 87 LEU A N 1
ATOM 633 C CA . LEU A 1 87 ? -1.507 -7.187 -7.611 1.00 98.50 87 LEU A CA 1
ATOM 634 C C . LEU A 1 87 ? -2.301 -5.887 -7.599 1.00 98.50 87 LEU A C 1
ATOM 636 O O . LEU A 1 87 ? -3.087 -5.611 -8.506 1.00 98.50 87 LEU A O 1
ATOM 640 N N . TYR A 1 88 ? -1.981 -5.041 -6.631 1.00 98.50 88 TYR A N 1
ATOM 641 C CA . TYR A 1 88 ? -2.456 -3.673 -6.548 1.00 98.50 88 TYR A CA 1
ATOM 642 C C . TYR A 1 88 ? -1.292 -2.702 -6.704 1.00 98.50 88 TYR A C 1
ATOM 644 O O . TYR A 1 88 ? -0.180 -2.970 -6.243 1.00 98.50 88 TYR A O 1
ATOM 652 N N . ALA A 1 89 ? -1.550 -1.542 -7.301 1.00 98.31 89 ALA A N 1
ATOM 653 C CA . ALA A 1 89 ? -0.614 -0.428 -7.252 1.00 98.31 89 ALA A CA 1
ATOM 654 C C . ALA A 1 89 ? -1.319 0.907 -7.042 1.00 98.31 89 ALA A C 1
ATOM 656 O O . ALA A 1 89 ? -2.424 1.131 -7.541 1.00 98.31 89 ALA A O 1
ATOM 657 N N . SER A 1 90 ? -0.637 1.813 -6.349 1.00 97.88 90 SER A N 1
ATOM 658 C CA . SER A 1 90 ? -1.051 3.203 -6.212 1.00 97.88 90 SER A CA 1
ATOM 659 C C . SER A 1 90 ? -0.350 4.111 -7.219 1.00 97.88 90 SER A C 1
ATOM 661 O O . SER A 1 90 ? 0.698 3.765 -7.781 1.00 97.88 90 SER A O 1
ATOM 663 N N . ASN A 1 91 ? -0.933 5.285 -7.454 1.00 95.69 91 ASN A N 1
ATOM 664 C CA . ASN A 1 91 ? -0.464 6.260 -8.429 1.00 95.69 91 ASN A CA 1
ATOM 665 C C . ASN A 1 91 ? -0.335 7.669 -7.824 1.00 95.69 91 ASN A C 1
ATOM 667 O O . ASN A 1 91 ? -1.119 8.098 -6.975 1.00 95.69 91 ASN A O 1
ATOM 671 N N . GLY A 1 92 ? 0.675 8.400 -8.297 1.00 94.38 92 GLY A N 1
ATOM 672 C CA . GLY A 1 92 ? 0.911 9.793 -7.941 1.00 94.38 92 GLY A CA 1
ATOM 673 C C . GLY A 1 92 ? -0.051 10.782 -8.609 1.00 94.38 92 GLY A C 1
ATOM 674 O O . GLY A 1 92 ? -0.974 10.416 -9.338 1.00 94.38 92 GLY A O 1
ATOM 675 N N . SER A 1 93 ? 0.223 12.068 -8.388 1.00 93.94 93 SER A N 1
ATOM 676 C CA . SER A 1 93 ? -0.470 13.173 -9.054 1.00 93.94 93 SER A CA 1
ATOM 677 C C . SER A 1 93 ? -0.150 13.157 -10.549 1.00 93.94 93 SER A C 1
ATOM 679 O O . SER A 1 93 ? 1.004 13.334 -10.946 1.00 93.94 93 SER A O 1
ATOM 681 N N . THR A 1 94 ? -1.158 12.825 -11.359 1.00 92.12 94 THR A N 1
ATOM 682 C CA . THR A 1 94 ? -1.122 12.708 -12.827 1.00 92.12 94 THR A CA 1
ATOM 683 C C . THR A 1 94 ? -2.540 12.886 -13.379 1.00 92.12 94 THR A C 1
ATOM 685 O O . THR A 1 94 ? -3.504 12.970 -12.627 1.00 92.12 94 THR A O 1
ATOM 688 N N . SER A 1 95 ? -2.713 12.852 -14.699 1.00 92.19 95 SER A N 1
ATOM 689 C CA . SER A 1 95 ? -4.038 12.860 -15.337 1.00 92.19 95 SER A CA 1
ATOM 690 C C . SER A 1 95 ? -4.910 11.620 -15.057 1.00 92.19 95 SER A C 1
ATOM 692 O O . SER A 1 95 ? -6.075 11.611 -15.439 1.00 92.19 95 SER A O 1
ATOM 694 N N . ILE A 1 96 ? -4.387 10.577 -14.400 1.00 91.69 96 ILE A N 1
ATOM 695 C CA . ILE A 1 96 ? -5.131 9.349 -14.077 1.00 91.69 96 ILE A CA 1
ATOM 696 C C . ILE A 1 96 ? -5.925 9.558 -12.782 1.00 91.69 96 ILE A C 1
ATOM 698 O O . ILE A 1 96 ? -5.341 9.929 -11.762 1.00 91.69 96 ILE A O 1
ATOM 702 N N . THR A 1 97 ? -7.230 9.275 -12.800 1.00 95.56 97 THR A N 1
ATOM 703 C CA . THR A 1 97 ? -8.127 9.380 -11.630 1.00 95.56 97 THR A CA 1
ATOM 704 C C . THR A 1 97 ? -8.140 8.124 -10.756 1.00 95.56 97 THR A C 1
ATOM 706 O O . THR A 1 97 ? -8.318 8.232 -9.546 1.00 95.56 97 THR A O 1
ATOM 709 N N . GLY A 1 98 ? -7.883 6.940 -11.323 1.00 96.44 98 GLY A N 1
ATOM 710 C CA . GLY A 1 98 ? -7.616 5.721 -10.552 1.00 96.44 98 GLY A CA 1
ATOM 711 C C . GLY A 1 98 ? -6.308 5.860 -9.768 1.00 96.44 98 GLY A C 1
ATOM 712 O O . GLY A 1 98 ? -5.226 5.789 -10.348 1.00 96.44 98 GLY A O 1
ATOM 713 N N . LYS A 1 99 ? -6.389 6.108 -8.459 1.00 97.44 99 LYS A N 1
ATOM 714 C CA . LYS A 1 99 ? -5.223 6.315 -7.583 1.00 97.44 99 LYS A CA 1
ATOM 715 C C . LYS A 1 99 ? -4.781 5.064 -6.845 1.00 97.44 99 LYS A C 1
ATOM 717 O O . LYS A 1 99 ? -3.616 4.995 -6.467 1.00 97.44 99 LYS A O 1
ATOM 722 N N . VAL A 1 100 ? -5.661 4.078 -6.695 1.00 98.31 100 VAL A N 1
ATOM 723 C CA . VAL A 1 100 ? -5.292 2.684 -6.416 1.00 98.31 100 VAL A CA 1
ATOM 724 C C . VAL A 1 100 ? -5.985 1.813 -7.445 1.00 98.31 100 VAL A C 1
ATOM 726 O O . VAL A 1 100 ? -7.136 2.071 -7.801 1.00 98.31 100 VAL A O 1
ATOM 729 N N . GLN A 1 101 ? -5.270 0.828 -7.970 1.00 97.69 101 GLN A N 1
ATOM 730 C CA . GLN A 1 101 ? -5.721 0.008 -9.084 1.00 97.69 101 GLN A CA 1
ATOM 731 C C . GLN A 1 101 ? -5.323 -1.448 -8.869 1.00 97.69 101 GLN A C 1
ATOM 733 O O . GLN A 1 101 ? -4.270 -1.713 -8.295 1.00 97.69 101 GLN A O 1
ATOM 738 N N . SER A 1 102 ? -6.158 -2.363 -9.353 1.00 98.00 102 SER A N 1
ATOM 739 C CA . SER A 1 102 ? -5.896 -3.802 -9.404 1.00 98.00 102 SER A CA 1
ATOM 740 C C . SER A 1 102 ? -5.466 -4.212 -10.809 1.00 98.00 102 SER A C 1
ATOM 742 O O . SER A 1 102 ? -5.982 -3.691 -11.799 1.00 98.00 102 SER A O 1
ATOM 744 N N . TYR A 1 103 ? -4.547 -5.167 -10.889 1.00 98.25 103 TYR A N 1
ATOM 745 C CA . TYR A 1 103 ? -4.081 -5.793 -12.126 1.00 98.25 103 TYR A CA 1
ATOM 746 C C . TYR A 1 103 ? -4.425 -7.285 -12.198 1.00 98.25 103 TYR A C 1
ATOM 748 O O . TYR A 1 103 ? -3.904 -8.000 -13.049 1.00 98.25 103 TYR A O 1
ATOM 756 N N . GLY A 1 104 ? -5.284 -7.769 -11.299 1.00 97.31 104 GLY A N 1
ATOM 757 C CA . GLY A 1 104 ? -5.622 -9.186 -11.221 1.00 97.31 104 GLY A CA 1
ATOM 758 C C . GLY A 1 104 ? -4.479 -10.052 -10.688 1.00 97.31 104 GLY A C 1
ATOM 759 O O . GLY A 1 104 ? -3.535 -9.568 -10.055 1.00 97.31 104 GLY A O 1
ATOM 760 N N . THR A 1 105 ? -4.610 -11.359 -10.903 1.00 97.62 105 THR A N 1
ATOM 761 C CA . THR A 1 105 ? -3.742 -12.376 -10.305 1.00 97.62 105 THR A CA 1
ATOM 762 C C . THR A 1 105 ? -2.366 -12.406 -10.961 1.00 97.62 105 THR A C 1
ATOM 764 O O . THR A 1 105 ? -2.250 -12.772 -12.128 1.00 97.62 105 THR A O 1
ATOM 767 N N . LEU A 1 106 ? -1.328 -12.067 -10.187 1.00 97.00 106 LEU A N 1
ATOM 768 C CA . LEU A 1 106 ? 0.098 -12.222 -10.520 1.00 97.00 106 LEU A CA 1
ATOM 769 C C . LEU A 1 106 ? 0.463 -11.876 -11.985 1.00 97.00 106 LEU A C 1
ATOM 771 O O . LEU A 1 106 ? 1.029 -12.715 -12.690 1.00 97.00 106 LEU A O 1
ATOM 775 N N . PRO A 1 107 ? 0.170 -10.655 -12.469 1.00 97.88 107 PRO A N 1
ATOM 776 C CA . PRO A 1 107 ? 0.410 -10.283 -13.862 1.00 97.88 107 PRO A CA 1
ATOM 777 C C . PRO A 1 107 ? 1.905 -10.305 -14.197 1.00 97.88 107 PRO A C 1
ATOM 779 O O . PRO A 1 107 ? 2.723 -9.743 -13.471 1.00 97.88 107 PRO A O 1
ATOM 782 N N . THR A 1 108 ? 2.275 -10.903 -15.326 1.00 96.19 108 THR A N 1
ATOM 783 C CA . THR A 1 108 ? 3.678 -11.009 -15.777 1.00 96.19 108 THR A CA 1
ATOM 784 C C . THR A 1 108 ? 3.989 -10.161 -17.012 1.00 96.19 108 THR A C 1
ATOM 786 O O . THR A 1 108 ? 5.137 -10.099 -17.452 1.00 96.19 108 THR A O 1
ATOM 789 N N . GLY A 1 109 ? 2.984 -9.473 -17.558 1.00 95.94 109 GLY A N 1
ATOM 790 C CA . GLY A 1 109 ? 3.097 -8.633 -18.746 1.00 95.94 109 GLY A CA 1
ATOM 791 C C . GLY A 1 109 ? 2.091 -7.487 -18.754 1.00 95.94 109 GLY A C 1
ATOM 792 O O . GLY A 1 109 ? 1.411 -7.233 -17.757 1.00 95.94 109 GLY A O 1
ATOM 793 N N . ALA A 1 110 ? 2.014 -6.788 -19.888 1.00 97.75 110 ALA A N 1
ATOM 794 C CA . ALA A 1 110 ? 1.127 -5.643 -20.063 1.00 97.75 110 ALA A CA 1
ATOM 795 C C . ALA A 1 110 ? -0.316 -5.999 -19.673 1.00 97.75 110 ALA A C 1
ATOM 797 O O . ALA A 1 110 ? -0.897 -6.929 -20.229 1.00 97.75 110 ALA A O 1
ATOM 798 N N . THR A 1 111 ? -0.874 -5.274 -18.704 1.00 98.25 111 THR A N 1
ATOM 799 C CA . THR A 1 111 ? -2.188 -5.582 -18.127 1.00 98.25 111 THR A CA 1
ATOM 800 C C . THR A 1 111 ? -2.979 -4.301 -17.917 1.00 98.25 111 THR A C 1
ATOM 802 O O . THR A 1 111 ? -2.495 -3.360 -17.286 1.00 98.25 111 THR A O 1
ATOM 805 N N . SER A 1 112 ? -4.211 -4.265 -18.425 1.00 96.62 112 SER A N 1
ATOM 806 C CA . SER A 1 112 ? -5.123 -3.149 -18.183 1.00 96.62 112 SER A CA 1
ATOM 807 C C . SER A 1 112 ? -5.594 -3.153 -16.723 1.00 96.62 112 SER A C 1
ATOM 809 O O . SER A 1 112 ? -6.115 -4.165 -16.255 1.00 96.62 112 SER A O 1
ATOM 811 N N . PRO A 1 113 ? -5.434 -2.043 -15.991 1.00 97.00 113 PRO A N 1
ATOM 812 C CA . PRO A 1 113 ? -5.834 -1.966 -14.595 1.00 97.00 113 PRO A CA 1
ATOM 813 C C . PRO A 1 113 ? -7.337 -1.729 -14.425 1.00 97.00 113 PRO A C 1
ATOM 815 O O . PRO A 1 113 ? -7.946 -0.976 -15.183 1.00 97.00 113 PRO A O 1
ATOM 818 N N . THR A 1 114 ? -7.896 -2.252 -13.337 1.00 97.12 114 THR A N 1
ATOM 819 C CA . THR A 1 114 ? -9.228 -1.886 -12.831 1.00 97.12 114 THR A CA 1
ATOM 820 C C . THR A 1 114 ? -9.082 -0.880 -11.691 1.00 97.12 114 THR A C 1
ATOM 822 O O . THR A 1 114 ? -8.251 -1.067 -10.800 1.00 97.12 114 THR A O 1
ATOM 825 N N . ALA A 1 115 ? -9.848 0.214 -11.714 1.00 96.25 115 ALA A N 1
ATOM 826 C CA . ALA A 1 115 ? -9.806 1.217 -10.651 1.00 96.25 115 ALA A CA 1
ATOM 827 C C . ALA A 1 115 ? -10.401 0.668 -9.345 1.00 96.25 115 ALA A C 1
ATOM 829 O O . ALA A 1 115 ? -11.484 0.095 -9.347 1.00 96.25 115 ALA A O 1
ATOM 830 N N . VAL A 1 116 ? -9.678 0.864 -8.242 1.00 97.44 116 VAL A N 1
ATOM 831 C CA . VAL A 1 116 ? -10.085 0.489 -6.877 1.00 97.44 116 VAL A CA 1
ATOM 832 C C . VAL A 1 116 ? -10.425 1.751 -6.089 1.00 97.44 116 VAL A C 1
ATOM 834 O O . VAL A 1 116 ? -11.508 1.884 -5.542 1.00 97.44 116 VAL A O 1
ATOM 837 N N . VAL A 1 117 ? -9.527 2.735 -6.102 1.00 97.44 117 VAL A N 1
ATOM 838 C CA . VAL A 1 117 ? -9.767 4.058 -5.516 1.00 97.44 117 VAL A CA 1
ATOM 839 C C . VAL A 1 117 ? -9.722 5.095 -6.623 1.00 97.44 117 VAL A C 1
ATOM 841 O O . VAL A 1 117 ? -8.722 5.182 -7.336 1.00 97.44 117 VAL A O 1
ATOM 844 N N . THR A 1 118 ? -10.772 5.907 -6.730 1.00 96.75 118 THR A N 1
ATOM 845 C CA . THR A 1 118 ? -10.836 7.040 -7.662 1.00 96.75 118 THR A CA 1
ATOM 846 C C . THR A 1 118 ? -10.813 8.349 -6.882 1.00 96.75 118 THR A C 1
ATOM 848 O O . THR A 1 118 ? -11.633 8.543 -5.989 1.00 96.75 118 THR A O 1
ATOM 851 N N . LEU A 1 119 ? -9.876 9.237 -7.217 1.00 96.25 119 LEU A N 1
ATOM 852 C CA . LEU A 1 119 ? -9.754 10.591 -6.659 1.00 96.25 119 LEU A CA 1
ATOM 853 C C . LEU A 1 119 ? -9.555 11.610 -7.793 1.00 96.25 119 LEU A C 1
ATOM 855 O O . LEU A 1 119 ? -9.494 11.241 -8.972 1.00 96.25 119 LEU A O 1
ATOM 859 N N . GLY A 1 120 ? -9.430 12.892 -7.442 1.00 94.56 120 GLY A N 1
ATOM 860 C CA . GLY A 1 120 ? -9.110 13.944 -8.397 1.00 94.56 120 GLY A CA 1
ATOM 861 C C . GLY A 1 120 ? -7.763 13.701 -9.082 1.00 94.56 120 GLY A C 1
ATOM 862 O O . GLY A 1 120 ? -6.868 13.037 -8.558 1.00 94.56 120 GLY A O 1
ATOM 863 N N . THR A 1 121 ? -7.582 14.251 -10.283 1.00 92.38 121 THR A N 1
ATOM 864 C CA . THR A 1 121 ? -6.321 14.105 -11.033 1.00 92.38 121 THR A CA 1
ATOM 865 C C . THR A 1 121 ? -5.132 14.683 -10.258 1.00 92.38 121 THR A C 1
ATOM 867 O O . THR A 1 121 ? -4.075 14.053 -10.184 1.00 92.38 121 THR A O 1
ATOM 870 N N . ALA A 1 122 ? -5.334 15.818 -9.585 1.00 93.56 122 ALA A N 1
ATOM 871 C CA . ALA A 1 122 ? -4.326 16.445 -8.737 1.00 93.56 122 ALA A CA 1
ATOM 872 C C . ALA A 1 122 ? -3.915 15.585 -7.527 1.00 93.56 122 ALA A C 1
ATOM 874 O O . ALA A 1 122 ? -2.796 15.753 -7.044 1.00 93.56 122 ALA A O 1
ATOM 875 N N . ASP A 1 123 ? -4.750 14.642 -7.080 1.00 95.69 123 ASP A N 1
ATOM 876 C CA . ASP A 1 123 ? -4.478 13.820 -5.899 1.00 95.69 123 ASP A CA 1
ATOM 877 C C . ASP A 1 123 ? -3.420 12.743 -6.142 1.00 95.69 123 ASP A C 1
ATOM 879 O O . ASP A 1 123 ? -3.067 12.389 -7.270 1.00 95.69 123 ASP A O 1
ATOM 883 N N . ALA A 1 124 ? -2.914 12.179 -5.051 1.00 96.56 124 ALA A N 1
ATOM 884 C CA . ALA A 1 124 ? -1.945 11.096 -5.072 1.00 96.56 124 ALA A CA 1
ATOM 885 C C . ALA A 1 124 ? -2.208 10.149 -3.907 1.00 96.56 124 ALA A C 1
ATOM 887 O O . ALA A 1 124 ? -2.389 10.608 -2.781 1.00 96.56 124 ALA A O 1
ATOM 888 N N . VAL A 1 125 ? -2.145 8.842 -4.169 1.00 97.88 125 VAL A N 1
ATOM 889 C CA . VAL A 1 125 ? -2.054 7.842 -3.104 1.00 97.88 125 VAL A CA 1
ATOM 890 C C . VAL A 1 125 ? -0.623 7.340 -3.051 1.00 97.88 125 VAL A C 1
ATOM 892 O O . VAL A 1 125 ? -0.100 6.838 -4.047 1.00 97.88 125 VAL A O 1
ATOM 895 N N . ASN A 1 126 ? 0.024 7.500 -1.897 1.00 95.75 126 ASN A N 1
ATOM 896 C CA . ASN A 1 126 ? 1.387 7.008 -1.710 1.00 95.75 126 ASN A CA 1
ATOM 897 C C . ASN A 1 126 ? 1.363 5.625 -1.055 1.00 95.75 126 ASN A C 1
ATOM 899 O O . ASN A 1 126 ? 1.672 4.641 -1.726 1.00 95.75 126 ASN A O 1
ATOM 903 N N . GLY A 1 127 ? 0.912 5.560 0.200 1.00 96.19 127 GLY A N 1
ATOM 904 C CA . GLY A 1 127 ? 0.746 4.330 0.968 1.00 96.19 127 GLY A CA 1
ATOM 905 C C . GLY A 1 127 ? -0.678 3.761 0.909 1.00 96.19 127 GLY A C 1
ATOM 906 O O . GLY A 1 127 ? -1.634 4.532 0.977 1.00 96.19 127 GLY A O 1
ATOM 907 N N . PHE A 1 128 ? -0.839 2.440 0.838 1.00 98.25 128 PHE A N 1
ATOM 908 C CA . PHE A 1 128 ? -2.117 1.750 1.027 1.00 98.25 128 PHE A CA 1
ATOM 909 C C . PHE A 1 128 ? -1.949 0.349 1.641 1.00 98.25 128 PHE A C 1
ATOM 911 O O . PHE A 1 128 ? -0.898 -0.285 1.513 1.00 98.25 128 PHE A O 1
ATOM 918 N N . ALA A 1 129 ? -3.006 -0.141 2.286 1.00 97.88 129 ALA A N 1
ATOM 919 C CA . ALA A 1 129 ? -3.097 -1.479 2.865 1.00 97.88 129 ALA A CA 1
ATOM 920 C C . ALA A 1 129 ? -4.476 -2.089 2.572 1.00 97.88 129 ALA A C 1
ATOM 922 O O . ALA A 1 129 ? -5.471 -1.364 2.559 1.00 97.88 129 ALA A O 1
ATOM 923 N N . LEU A 1 130 ? -4.515 -3.402 2.326 1.00 97.94 130 LEU A N 1
ATOM 924 C CA . LEU A 1 130 ? -5.741 -4.162 2.081 1.00 97.94 130 LEU A CA 1
ATOM 925 C C . LEU A 1 130 ? -5.946 -5.216 3.164 1.00 97.94 130 LEU A C 1
ATOM 927 O O . LEU A 1 130 ? -4.987 -5.857 3.600 1.00 97.94 130 LEU A O 1
ATOM 931 N N . PHE A 1 131 ? -7.204 -5.430 3.521 1.00 97.62 131 PHE A N 1
ATOM 932 C CA . PHE A 1 131 ? -7.661 -6.409 4.493 1.00 97.62 131 PHE A CA 1
ATOM 933 C C . PHE A 1 131 ? -8.908 -7.121 3.964 1.00 97.62 131 PHE A C 1
ATOM 935 O O . PHE A 1 131 ? -9.532 -6.675 3.004 1.00 97.62 131 PHE A O 1
ATOM 942 N N . ASP A 1 132 ? -9.210 -8.247 4.590 1.00 97.06 132 ASP A N 1
ATOM 943 C CA . ASP A 1 132 ? -10.421 -9.043 4.409 1.00 97.06 132 ASP A CA 1
ATOM 944 C C . ASP A 1 132 ? -11.052 -9.110 5.808 1.00 97.06 132 ASP A C 1
ATOM 946 O O . ASP A 1 132 ? -10.443 -9.665 6.732 1.00 97.06 132 ASP A O 1
ATOM 950 N N . LEU A 1 133 ? -12.142 -8.364 6.007 1.00 97.38 133 LEU A N 1
ATOM 951 C CA . LEU A 1 133 ? -12.807 -8.155 7.297 1.00 97.38 133 LEU A CA 1
ATOM 952 C C . LEU A 1 133 ? -14.188 -8.824 7.366 1.00 97.38 133 LEU A C 1
ATOM 954 O O . LEU A 1 133 ? -14.687 -9.047 8.471 1.00 97.38 133 LEU A O 1
ATOM 958 N N . ASP A 1 134 ? -14.796 -9.134 6.225 1.00 97.06 134 ASP A N 1
ATOM 959 C CA . ASP A 1 134 ? -16.092 -9.774 6.054 1.00 97.06 134 ASP A CA 1
ATOM 960 C C . ASP A 1 134 ? -15.954 -11.034 5.190 1.00 97.06 134 ASP A C 1
ATOM 962 O O . ASP A 1 134 ? -15.900 -10.995 3.964 1.00 97.06 134 ASP A O 1
ATOM 966 N N . ALA A 1 135 ? -16.037 -12.194 5.844 1.00 94.62 135 ALA A N 1
ATOM 967 C CA . ALA A 1 135 ? -15.991 -13.496 5.181 1.00 94.62 135 ALA A CA 1
ATOM 968 C C . ALA A 1 135 ? -17.136 -13.732 4.167 1.00 94.62 135 ALA A C 1
ATOM 970 O O . ALA A 1 135 ? -17.106 -14.720 3.429 1.00 94.62 135 ALA A O 1
ATOM 971 N N . GLY A 1 136 ? -18.166 -12.876 4.150 1.00 95.75 136 GLY A N 1
ATOM 972 C CA . GLY A 1 136 ? -19.220 -12.868 3.140 1.00 95.75 136 GLY A CA 1
ATOM 973 C C . GLY A 1 136 ? -18.797 -12.273 1.791 1.00 95.75 136 GLY A C 1
ATOM 974 O O . GLY A 1 136 ? -19.475 -12.521 0.790 1.00 95.75 136 GLY A O 1
ATOM 975 N N . VAL A 1 137 ? -17.685 -11.533 1.734 1.00 96.06 137 VAL A N 1
ATOM 976 C CA . VAL A 1 137 ? -17.131 -10.929 0.517 1.00 96.06 137 VAL A CA 1
ATOM 977 C C . VAL A 1 137 ? -15.848 -11.663 0.132 1.00 96.06 137 VAL A C 1
ATOM 979 O O . VAL A 1 137 ? -14.935 -11.837 0.925 1.00 96.06 137 VAL A O 1
ATOM 982 N N . ALA A 1 138 ? -15.761 -12.139 -1.110 1.00 93.06 138 ALA A N 1
ATOM 983 C CA . ALA A 1 138 ? -14.592 -12.898 -1.541 1.00 93.06 138 ALA A CA 1
ATOM 984 C C . ALA A 1 138 ? -13.369 -11.988 -1.765 1.00 93.06 138 ALA A C 1
ATOM 986 O O . ALA A 1 138 ? -13.381 -11.130 -2.651 1.00 93.06 138 ALA A O 1
ATOM 987 N N . GLY A 1 139 ? -12.278 -12.269 -1.048 1.00 93.62 139 GLY A N 1
ATOM 988 C CA . GLY A 1 139 ? -10.995 -11.582 -1.198 1.00 93.62 139 GLY A CA 1
ATOM 989 C C . GLY A 1 139 ? -10.908 -10.306 -0.363 1.00 93.62 139 GLY A C 1
ATOM 990 O O . GLY A 1 139 ? -11.640 -10.121 0.596 1.00 93.62 139 GLY A O 1
ATOM 991 N N . ALA A 1 140 ? -9.979 -9.414 -0.715 1.00 96.88 140 ALA A N 1
ATOM 992 C CA . ALA A 1 140 ? -9.840 -8.148 -0.005 1.00 96.88 140 ALA A CA 1
ATOM 993 C C . ALA A 1 140 ? -11.107 -7.294 -0.130 1.00 96.88 140 ALA A C 1
ATOM 995 O O . ALA A 1 140 ? -11.499 -6.929 -1.240 1.00 96.88 140 ALA A O 1
ATOM 996 N N . ASP A 1 141 ? -11.673 -6.911 1.009 1.00 97.62 141 ASP A N 1
ATOM 997 C CA . ASP A 1 141 ? -12.916 -6.149 1.087 1.00 97.62 141 ASP A CA 1
ATOM 998 C C . ASP A 1 141 ? -12.763 -4.782 1.751 1.00 97.62 141 ASP A C 1
ATOM 1000 O O . ASP A 1 141 ? -13.687 -3.978 1.729 1.00 97.62 141 ASP A O 1
ATOM 1004 N N . THR A 1 142 ? -11.599 -4.501 2.336 1.00 98.44 142 THR A N 1
ATOM 1005 C CA . THR A 1 142 ? -11.345 -3.271 3.075 1.00 98.44 142 THR A CA 1
ATOM 1006 C C . THR A 1 142 ? -9.989 -2.718 2.674 1.00 98.44 142 THR A C 1
ATOM 1008 O O . THR A 1 142 ? -8.984 -3.429 2.654 1.00 98.44 142 THR A O 1
ATOM 1011 N N . LEU A 1 143 ? -9.939 -1.427 2.360 1.00 98.62 143 LEU A N 1
ATOM 1012 C CA . LEU A 1 143 ? -8.729 -0.750 1.917 1.00 98.62 143 LEU A CA 1
ATOM 1013 C C . LEU A 1 143 ? -8.553 0.570 2.650 1.00 98.62 143 LEU A C 1
ATOM 1015 O O . LEU A 1 143 ? -9.463 1.393 2.705 1.00 98.62 143 LEU A O 1
ATOM 1019 N N . TYR A 1 144 ? -7.337 0.805 3.130 1.00 98.75 144 TYR A N 1
ATOM 1020 C CA . TYR A 1 144 ? -6.909 2.091 3.666 1.00 98.75 144 TYR A CA 1
ATOM 1021 C C . TYR A 1 144 ? -5.884 2.709 2.718 1.00 98.75 144 TYR A C 1
ATOM 1023 O O . TYR A 1 144 ? -4.936 2.040 2.310 1.00 98.75 144 TYR A O 1
ATOM 1031 N N . ALA A 1 145 ? -6.066 3.978 2.357 1.00 98.50 145 ALA A N 1
ATOM 1032 C CA . ALA A 1 145 ? -5.205 4.709 1.430 1.00 98.50 145 ALA A CA 1
ATOM 1033 C C . ALA A 1 145 ? -4.835 6.090 1.971 1.00 98.50 145 ALA A C 1
ATOM 1035 O O . ALA A 1 145 ? -5.688 6.850 2.426 1.00 98.50 145 ALA A O 1
ATOM 1036 N N . LEU A 1 146 ? -3.556 6.439 1.852 1.00 98.31 146 LEU A N 1
ATOM 1037 C CA . LEU A 1 146 ? -3.028 7.755 2.192 1.00 98.31 146 LEU A CA 1
ATOM 1038 C C . LEU A 1 146 ? -3.104 8.688 0.986 1.00 98.31 146 LEU A C 1
ATOM 1040 O O . LEU A 1 146 ? -2.224 8.648 0.121 1.00 98.31 146 LEU A O 1
ATOM 1044 N N . SER A 1 147 ? -4.131 9.541 0.952 1.00 97.38 147 SER A N 1
ATOM 1045 C CA . SER A 1 147 ? -4.194 10.672 0.023 1.00 97.38 147 SER A CA 1
ATOM 1046 C C . SER A 1 147 ? -3.245 11.762 0.510 1.00 97.38 147 SER A C 1
ATOM 1048 O O . SER A 1 147 ? -3.528 12.466 1.479 1.00 97.38 147 SER A O 1
ATOM 1050 N N . THR A 1 148 ? -2.085 11.889 -0.131 1.00 95.38 148 THR A N 1
ATOM 1051 C CA . THR A 1 148 ? -1.012 12.765 0.368 1.00 95.38 148 THR A CA 1
ATOM 1052 C C . THR A 1 148 ? -1.214 14.234 0.018 1.00 95.38 148 THR A C 1
ATOM 1054 O O . THR A 1 148 ? -0.590 15.088 0.636 1.00 95.38 148 THR A O 1
ATOM 1057 N N . VAL A 1 149 ? -2.053 14.538 -0.975 1.00 94.88 149 VAL A N 1
ATOM 1058 C CA . VAL A 1 149 ? -2.391 15.927 -1.337 1.00 94.88 149 VAL A CA 1
ATOM 1059 C C . 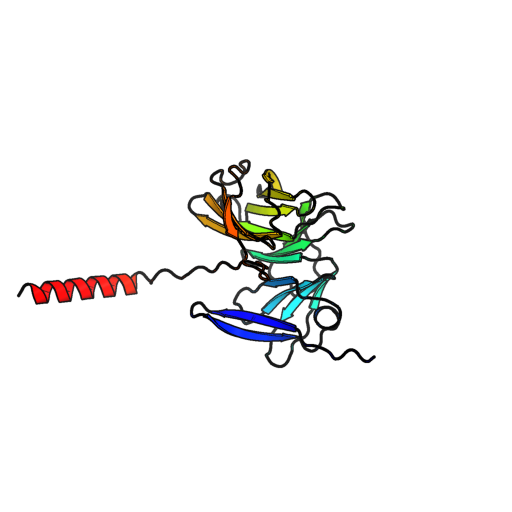VAL A 1 149 ? -3.440 16.479 -0.379 1.00 94.88 149 VAL A C 1
ATOM 1061 O O . VAL A 1 149 ? -3.301 17.592 0.115 1.00 94.88 149 VAL A O 1
ATOM 1064 N N . GLU A 1 150 ? -4.442 15.668 -0.051 1.00 94.94 150 GLU A N 1
ATOM 1065 C CA . GLU A 1 150 ? -5.511 16.044 0.879 1.00 94.94 150 GLU A CA 1
ATOM 1066 C C . GLU A 1 150 ? -5.125 15.828 2.347 1.00 94.94 150 GLU A C 1
ATOM 1068 O O . GLU A 1 150 ? -5.821 16.295 3.243 1.00 94.94 150 GLU A O 1
ATOM 1073 N N . ASN A 1 151 ? -4.020 15.118 2.601 1.00 97.06 151 ASN A N 1
ATOM 1074 C CA . ASN A 1 151 ? -3.570 14.705 3.929 1.00 97.06 151 ASN A CA 1
ATOM 1075 C C . ASN A 1 151 ? -4.620 13.864 4.686 1.00 97.06 151 ASN A C 1
ATOM 1077 O O . ASN A 1 151 ? -4.860 14.052 5.883 1.00 97.06 151 ASN A O 1
ATOM 1081 N N . LEU A 1 152 ? -5.239 12.916 3.978 1.00 98.19 152 LEU A N 1
ATOM 1082 C CA . LEU A 1 152 ? -6.286 12.046 4.514 1.00 98.19 152 LEU A CA 1
ATOM 1083 C C . LEU A 1 152 ? -5.863 10.579 4.514 1.00 98.19 152 LEU A C 1
ATOM 1085 O O . LEU A 1 152 ? -5.354 10.063 3.517 1.00 98.19 152 LEU A O 1
ATOM 1089 N N . LEU A 1 153 ? -6.154 9.901 5.623 1.00 98.69 153 LEU A N 1
ATOM 1090 C CA . LEU A 1 153 ? -6.261 8.453 5.676 1.00 98.69 153 LEU A CA 1
ATOM 1091 C C . LEU A 1 153 ? -7.702 8.107 5.302 1.00 98.69 153 LEU A C 1
ATOM 1093 O O . LEU A 1 153 ? -8.636 8.384 6.054 1.00 98.69 153 LEU A O 1
ATOM 1097 N N . ARG A 1 154 ? -7.878 7.561 4.104 1.00 98.56 154 ARG A N 1
ATOM 1098 C CA . ARG A 1 154 ? -9.179 7.217 3.529 1.00 98.56 154 ARG A CA 1
ATOM 1099 C C . ARG A 1 154 ? -9.426 5.726 3.688 1.00 98.56 154 ARG A C 1
ATOM 1101 O O . ARG A 1 154 ? -8.521 4.943 3.406 1.00 98.56 154 ARG A O 1
ATOM 1108 N N . LYS A 1 155 ? -10.645 5.348 4.062 1.00 98.75 155 LYS A N 1
ATOM 1109 C CA . LYS A 1 155 ? -11.099 3.958 4.087 1.00 98.75 155 LYS A CA 1
ATOM 1110 C C . LYS A 1 155 ? -12.076 3.706 2.945 1.00 98.75 155 LYS A C 1
ATOM 1112 O O . LYS A 1 155 ? -12.883 4.573 2.599 1.00 98.75 155 LYS A O 1
ATOM 1117 N N . TYR A 1 156 ? -11.997 2.518 2.369 1.00 98.75 156 TYR A N 1
ATOM 1118 C CA . TYR A 1 156 ? -12.899 2.014 1.345 1.00 98.75 156 TYR A CA 1
ATOM 1119 C C . TYR A 1 156 ? -13.321 0.591 1.688 1.00 98.75 156 TYR A C 1
ATOM 1121 O O . TYR A 1 156 ? -12.513 -0.162 2.233 1.00 98.75 156 TYR A O 1
ATOM 1129 N N . SER A 1 157 ? -14.551 0.237 1.328 1.00 98.44 157 SER A N 1
ATOM 1130 C CA . SER A 1 157 ? -15.089 -1.118 1.458 1.00 98.44 157 SER A CA 1
ATOM 1131 C C . SER A 1 157 ? -15.578 -1.626 0.102 1.00 98.44 157 SER A C 1
ATOM 1133 O O . SER A 1 157 ? -16.134 -0.850 -0.676 1.00 98.44 157 SER A O 1
ATOM 1135 N N . PHE A 1 158 ? -15.352 -2.900 -0.199 1.00 97.94 158 PHE A N 1
ATOM 1136 C CA . PHE A 1 158 ? -15.800 -3.562 -1.420 1.00 97.94 158 PHE A CA 1
ATOM 1137 C C . PHE A 1 158 ? -17.088 -4.336 -1.156 1.00 97.94 158 PHE A C 1
ATOM 1139 O O . PHE A 1 158 ? -17.087 -5.268 -0.365 1.00 97.94 158 PHE A O 1
ATOM 1146 N N . ASP A 1 159 ? -18.167 -4.001 -1.858 1.00 95.25 159 ASP A N 1
ATOM 1147 C CA . ASP A 1 159 ? -19.481 -4.643 -1.682 1.00 95.25 159 ASP A CA 1
ATOM 1148 C C . ASP A 1 159 ? -19.660 -5.953 -2.479 1.00 95.25 159 ASP A C 1
ATOM 1150 O O . ASP A 1 159 ? -20.774 -6.455 -2.632 1.00 95.25 159 ASP A O 1
ATOM 1154 N N . GLY A 1 160 ? -18.571 -6.490 -3.038 1.00 94.19 160 GLY A N 1
ATOM 1155 C CA . GLY A 1 160 ? -18.588 -7.600 -3.995 1.00 94.19 160 GLY A CA 1
ATOM 1156 C C . GLY A 1 160 ? -18.658 -7.158 -5.462 1.00 94.19 160 GLY A C 1
ATOM 1157 O O . GLY A 1 160 ? -18.390 -7.962 -6.354 1.00 94.19 160 GLY A O 1
ATOM 1158 N N . THR A 1 161 ? -18.965 -5.885 -5.728 1.00 93.06 161 THR A N 1
ATOM 1159 C CA . THR A 1 161 ? -19.059 -5.311 -7.080 1.00 93.06 161 THR A CA 1
ATOM 1160 C C . THR A 1 161 ? -18.172 -4.080 -7.253 1.00 93.06 161 THR A C 1
ATOM 1162 O O . THR A 1 161 ? -17.496 -3.935 -8.273 1.00 93.06 161 THR A O 1
ATOM 1165 N N . SER A 1 162 ? -18.158 -3.178 -6.273 1.00 94.75 162 SER A N 1
ATOM 1166 C CA . SER A 1 162 ? -17.487 -1.886 -6.345 1.00 94.75 162 SER A CA 1
ATOM 1167 C C . SER A 1 162 ? -16.861 -1.480 -5.015 1.00 94.75 162 SER A C 1
ATOM 1169 O O . SER A 1 162 ? -17.324 -1.848 -3.938 1.00 94.75 162 SER A O 1
ATOM 1171 N N . TRP A 1 163 ? -15.776 -0.712 -5.102 1.00 97.88 163 TRP A N 1
ATOM 1172 C CA . TRP A 1 163 ? -15.129 -0.108 -3.944 1.00 97.88 163 TRP A CA 1
ATOM 1173 C C . TRP A 1 163 ? -15.791 1.234 -3.631 1.00 97.88 163 TRP A C 1
ATOM 1175 O O . TRP A 1 163 ? -15.741 2.169 -4.434 1.00 97.88 163 TRP A O 1
ATOM 1185 N N . LEU A 1 164 ? -16.389 1.335 -2.450 1.00 97.69 164 LEU A N 1
ATOM 1186 C CA . LEU A 1 164 ? -17.110 2.508 -1.967 1.00 97.69 164 LEU A CA 1
ATOM 1187 C C . LEU A 1 164 ? -16.337 3.169 -0.827 1.00 97.69 164 LEU A C 1
ATOM 1189 O O . LEU A 1 164 ? -15.670 2.497 -0.045 1.00 97.69 164 LEU A O 1
ATOM 1193 N N . SER A 1 165 ? -16.402 4.498 -0.724 1.00 98.00 165 SER A N 1
ATOM 1194 C CA . SER A 1 165 ? -15.743 5.205 0.379 1.00 98.00 165 SER A CA 1
ATOM 1195 C C . SER A 1 165 ? -16.464 4.936 1.699 1.00 98.00 165 SER A C 1
ATOM 1197 O O . SER A 1 165 ? -17.671 5.129 1.805 1.00 98.00 165 SER A O 1
ATOM 1199 N N . SER A 1 166 ? -15.693 4.568 2.718 1.00 98.31 166 SER A N 1
ATOM 1200 C CA . SER A 1 166 ? -16.137 4.373 4.100 1.00 98.31 166 SER A CA 1
ATOM 1201 C C . SER A 1 166 ? -15.479 5.416 5.011 1.00 98.31 166 SER A C 1
ATOM 1203 O O . SER A 1 166 ? -14.931 5.107 6.065 1.00 98.31 166 SER A O 1
ATOM 1205 N N . GLY A 1 167 ? -15.491 6.677 4.576 1.00 98.38 167 GLY A N 1
ATOM 1206 C CA . GLY A 1 167 ? -15.004 7.816 5.355 1.00 98.38 167 GLY A CA 1
ATOM 1207 C C . GLY A 1 167 ? -13.488 8.036 5.324 1.00 98.38 167 GLY A C 1
ATOM 1208 O O . GLY A 1 167 ? -12.721 7.353 4.639 1.00 98.38 167 GLY A O 1
ATOM 1209 N N . SER A 1 168 ? -13.056 9.055 6.065 1.00 98.50 168 SER A N 1
ATOM 1210 C CA . SER A 1 168 ? -11.650 9.435 6.195 1.00 98.50 168 SER A CA 1
ATOM 1211 C C . SER A 1 168 ? -11.386 10.190 7.490 1.00 98.50 168 SER A C 1
ATOM 1213 O O . SER A 1 168 ? -12.257 10.917 7.966 1.00 98.50 168 SER A O 1
ATOM 1215 N N . ILE A 1 169 ? -10.149 10.119 7.969 1.00 98.69 169 ILE A N 1
ATOM 1216 C CA . ILE A 1 169 ? -9.611 10.975 9.032 1.00 98.69 169 ILE A CA 1
ATOM 1217 C C . ILE A 1 169 ? -8.318 11.653 8.561 1.00 98.69 169 ILE A C 1
ATOM 1219 O O . ILE A 1 169 ? -7.782 11.335 7.497 1.00 98.69 169 ILE A O 1
ATOM 1223 N N . SER A 1 170 ? -7.789 12.585 9.355 1.00 98.06 170 SER A N 1
ATOM 1224 C CA . SER A 1 170 ? -6.478 13.189 9.087 1.00 98.06 170 SER A CA 1
ATOM 1225 C C . SER A 1 170 ? -5.368 12.133 9.108 1.00 98.06 170 SER A C 1
ATOM 1227 O O . SER A 1 170 ? -5.268 11.356 10.055 1.00 98.06 170 SER A O 1
ATOM 1229 N N . ALA A 1 171 ? -4.496 12.144 8.096 1.00 97.81 171 ALA A N 1
ATOM 1230 C CA . ALA A 1 171 ? -3.319 11.272 8.035 1.00 97.81 171 ALA A CA 1
ATOM 1231 C C . ALA A 1 171 ? -2.138 11.771 8.886 1.00 97.81 171 ALA A C 1
ATOM 1233 O O . ALA A 1 171 ? -1.122 11.082 8.989 1.00 97.81 171 ALA A O 1
ATOM 1234 N N . GLY A 1 172 ? -2.212 12.987 9.441 1.00 95.81 172 GLY A N 1
ATOM 1235 C CA . GLY A 1 172 ? -1.110 13.571 10.215 1.00 95.81 172 GLY A CA 1
ATOM 1236 C C . GLY A 1 172 ? 0.197 13.739 9.423 1.00 95.81 172 GLY A C 1
ATOM 1237 O O . GLY A 1 172 ? 1.275 13.705 10.009 1.00 95.81 172 GLY A O 1
ATOM 1238 N N . GLY A 1 173 ? 0.123 13.880 8.096 1.00 95.94 173 GLY A N 1
ATOM 1239 C CA . GLY A 1 173 ? 1.282 14.001 7.206 1.00 95.94 173 GLY A CA 1
ATOM 1240 C C . GLY A 1 173 ? 1.946 12.671 6.840 1.00 95.94 173 GLY A C 1
ATOM 1241 O O . GLY A 1 173 ? 3.031 12.671 6.254 1.00 95.94 173 GLY A O 1
ATOM 1242 N N . ALA A 1 174 ? 1.341 11.534 7.191 1.00 97.62 174 ALA A N 1
ATOM 1243 C CA . ALA A 1 174 ? 1.877 10.227 6.842 1.00 97.62 174 ALA A CA 1
ATOM 1244 C C . ALA A 1 174 ? 1.859 9.972 5.330 1.00 97.62 174 ALA A C 1
ATOM 1246 O O . ALA A 1 174 ? 0.952 10.388 4.608 1.00 97.62 174 ALA A O 1
ATOM 1247 N N . VAL A 1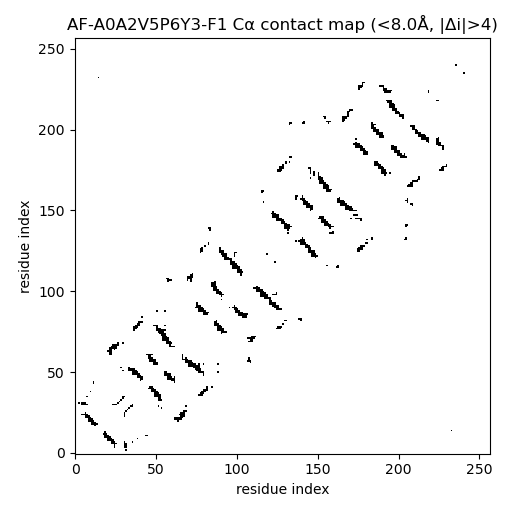 175 ? 2.861 9.229 4.859 1.00 96.25 175 VAL A N 1
ATOM 1248 C CA . VAL A 1 175 ? 3.021 8.886 3.441 1.00 96.25 175 VAL A CA 1
ATOM 1249 C C . VAL A 1 175 ? 3.199 7.390 3.194 1.00 96.25 175 VAL A C 1
ATOM 1251 O O . VAL A 1 175 ? 2.979 6.960 2.065 1.00 96.25 175 VAL A O 1
ATOM 1254 N N . ASN A 1 176 ? 3.548 6.585 4.203 1.00 96.25 176 ASN A N 1
ATOM 1255 C CA . ASN A 1 176 ? 3.566 5.122 4.087 1.00 96.25 176 ASN A CA 1
ATOM 1256 C C . ASN A 1 176 ? 2.659 4.484 5.133 1.00 96.25 176 ASN A C 1
ATOM 1258 O O . ASN A 1 176 ? 2.506 5.022 6.231 1.00 96.25 176 ASN A O 1
ATOM 1262 N N . LEU A 1 177 ? 2.113 3.324 4.780 1.00 96.31 177 LEU A N 1
ATOM 1263 C CA . LEU A 1 177 ? 1.111 2.612 5.555 1.00 96.31 177 LEU A CA 1
ATOM 1264 C C . LEU A 1 177 ? 1.395 1.110 5.534 1.00 96.31 177 LEU A C 1
ATOM 1266 O O . LEU A 1 177 ? 1.667 0.545 4.476 1.00 96.31 177 LEU A O 1
ATOM 1270 N N . ALA A 1 178 ? 1.267 0.477 6.691 1.00 96.44 178 ALA A N 1
ATOM 1271 C CA . ALA A 1 178 ? 1.072 -0.959 6.835 1.00 96.44 178 ALA A CA 1
ATOM 1272 C C . ALA A 1 178 ? 0.084 -1.190 7.986 1.00 96.44 178 ALA A C 1
ATOM 1274 O O . ALA A 1 178 ? -0.143 -0.289 8.791 1.00 96.44 178 ALA A O 1
ATOM 1275 N N . GLY A 1 179 ? -0.501 -2.376 8.096 1.00 96.12 179 GLY A N 1
ATOM 1276 C CA . GLY A 1 179 ? -1.332 -2.699 9.251 1.00 96.12 179 GLY A CA 1
ATOM 1277 C C . GLY A 1 179 ? -1.619 -4.182 9.390 1.00 96.12 179 GLY A C 1
ATOM 1278 O O . GLY A 1 179 ? -1.191 -4.992 8.567 1.00 96.12 179 GLY A O 1
ATOM 1279 N N . THR A 1 180 ? -2.356 -4.512 10.440 1.00 96.19 180 THR A N 1
ATOM 1280 C CA . THR A 1 180 ? -2.876 -5.848 10.729 1.00 96.19 180 THR A CA 1
ATOM 1281 C C . THR A 1 180 ? -4.369 -5.762 11.023 1.00 96.19 180 THR A C 1
ATOM 1283 O O . THR A 1 180 ? -4.864 -4.719 11.443 1.00 96.19 180 THR A O 1
ATOM 1286 N N . ALA A 1 181 ? -5.083 -6.865 10.809 1.00 95.69 181 ALA A N 1
ATOM 1287 C CA . ALA A 1 181 ? -6.488 -6.994 11.169 1.00 95.69 181 ALA A CA 1
ATOM 1288 C C . ALA A 1 181 ? -6.673 -8.174 12.127 1.00 95.69 181 ALA A C 1
ATOM 1290 O O . ALA A 1 181 ? -6.067 -9.230 11.937 1.00 95.69 181 ALA A O 1
ATOM 1291 N N . SER A 1 182 ? -7.498 -7.994 13.156 1.00 94.81 182 SER A N 1
ATOM 1292 C CA . SER A 1 182 ? -7.885 -9.053 14.087 1.00 94.81 182 SER A CA 1
ATOM 1293 C C . SER A 1 182 ? -9.269 -8.767 14.660 1.00 94.81 182 SER A C 1
ATOM 1295 O O . SER A 1 182 ? -9.534 -7.658 15.122 1.00 94.81 182 SER A O 1
ATOM 1297 N N . GLY A 1 183 ? -10.169 -9.754 14.606 1.00 91.31 183 GLY A N 1
ATOM 1298 C CA . GLY A 1 183 ? -11.529 -9.622 15.143 1.00 91.31 183 GLY A CA 1
ATOM 1299 C C . GLY A 1 183 ? -12.319 -8.439 14.566 1.00 91.31 183 GLY A C 1
ATOM 1300 O O . GLY A 1 183 ? -13.046 -7.783 15.305 1.00 91.31 183 GLY A O 1
ATOM 1301 N N . GLY A 1 184 ? -12.121 -8.111 13.284 1.00 93.44 184 GLY A N 1
ATOM 1302 C CA . GLY A 1 184 ? -12.753 -6.961 12.619 1.00 93.44 184 GLY A CA 1
ATOM 1303 C C . GLY A 1 184 ? -12.145 -5.594 12.960 1.00 93.44 184 GLY A C 1
ATOM 1304 O O . GLY A 1 184 ? -12.550 -4.592 12.382 1.00 93.44 184 GLY A O 1
ATOM 1305 N N . THR A 1 185 ? -11.161 -5.534 13.860 1.00 96.62 185 THR A N 1
ATOM 1306 C CA . THR A 1 185 ? -10.409 -4.310 14.170 1.00 96.62 185 THR A CA 1
ATOM 1307 C C . THR A 1 185 ? -9.137 -4.255 13.338 1.00 96.62 185 THR A C 1
ATOM 1309 O O . THR A 1 185 ? -8.406 -5.246 13.254 1.00 96.62 185 THR A O 1
ATOM 1312 N N . VAL A 1 186 ? -8.850 -3.093 12.755 1.00 98.12 186 VAL A N 1
ATOM 1313 C CA . VAL A 1 186 ? -7.619 -2.840 12.004 1.00 98.12 186 VAL A CA 1
ATOM 1314 C C . VAL A 1 186 ? -6.696 -1.950 12.822 1.00 98.12 186 VAL A C 1
ATOM 1316 O O . VAL A 1 186 ? -7.078 -0.859 13.232 1.00 98.12 186 VAL A O 1
ATOM 1319 N N . THR A 1 187 ? -5.457 -2.393 13.017 1.00 98.00 187 THR A N 1
ATOM 1320 C CA . THR A 1 187 ? -4.389 -1.570 13.585 1.00 98.00 187 THR A CA 1
ATOM 1321 C C . THR A 1 187 ? -3.445 -1.160 12.470 1.00 98.00 187 THR A C 1
ATOM 1323 O O . THR A 1 187 ? -2.777 -1.995 11.855 1.00 98.00 187 THR A O 1
ATOM 1326 N N . LEU A 1 188 ? -3.371 0.140 12.214 1.00 98.31 188 LEU A N 1
ATOM 1327 C CA . LEU A 1 188 ? -2.504 0.729 11.210 1.00 98.31 188 LEU A CA 1
ATOM 1328 C C . LEU A 1 188 ? -1.262 1.332 11.855 1.00 98.31 188 LEU A C 1
ATOM 1330 O O . LEU A 1 188 ? -1.295 1.907 12.946 1.00 98.31 188 LEU A O 1
ATOM 1334 N N . TYR A 1 189 ? -0.165 1.255 11.116 1.00 98.31 189 TYR A N 1
ATOM 1335 C CA . TYR A 1 189 ? 1.083 1.928 11.410 1.00 98.31 189 TYR A CA 1
ATOM 1336 C C . TYR A 1 189 ? 1.471 2.790 10.221 1.00 98.31 189 TYR A C 1
ATOM 1338 O O . TYR A 1 189 ? 1.519 2.346 9.070 1.00 98.31 189 TYR A O 1
ATOM 1346 N N . LEU A 1 190 ? 1.744 4.050 10.520 1.00 98.19 190 LEU A N 1
ATOM 1347 C CA . LEU A 1 190 ? 1.912 5.099 9.538 1.00 98.19 190 LEU A CA 1
ATOM 1348 C C . LEU A 1 190 ? 3.271 5.748 9.732 1.00 98.19 190 LEU A C 1
ATOM 1350 O O . LEU A 1 190 ? 3.678 6.007 10.862 1.00 98.19 190 LEU A O 1
ATOM 1354 N N . THR A 1 191 ? 3.970 6.048 8.642 1.00 97.94 191 THR A N 1
ATOM 1355 C CA . THR A 1 191 ? 5.223 6.809 8.725 1.00 97.94 191 THR A CA 1
ATOM 1356 C C . THR A 1 191 ? 5.155 8.078 7.900 1.00 97.94 191 THR A C 1
ATOM 1358 O O . THR A 1 191 ? 4.685 8.087 6.757 1.00 97.94 191 THR A O 1
ATOM 1361 N N . SER A 1 192 ? 5.659 9.152 8.495 1.00 96.44 192 SER A N 1
ATOM 1362 C CA . SER A 1 192 ? 6.071 10.377 7.818 1.00 96.44 192 SER A CA 1
ATOM 1363 C C . SER A 1 192 ? 7.600 10.475 7.868 1.00 96.44 192 SER A C 1
ATOM 1365 O O . SER A 1 192 ? 8.263 9.622 8.453 1.00 96.44 192 SER A O 1
ATOM 1367 N N . GLY A 1 193 ? 8.187 11.531 7.301 1.00 95.56 193 GLY A N 1
ATOM 1368 C CA . GLY A 1 193 ? 9.622 11.772 7.480 1.00 95.56 193 GLY A CA 1
ATOM 1369 C C . GLY A 1 193 ? 10.024 11.962 8.950 1.00 95.56 193 GLY A C 1
ATOM 1370 O O . GLY A 1 193 ? 11.158 11.658 9.305 1.00 95.56 193 GLY A O 1
ATOM 1371 N N . SER A 1 194 ? 9.108 12.423 9.807 1.00 96.44 194 SER A N 1
ATOM 1372 C CA . SER A 1 194 ? 9.389 12.816 11.191 1.00 96.44 194 SER A CA 1
ATOM 1373 C C . SER A 1 194 ? 8.778 11.901 12.249 1.00 96.44 194 SER A C 1
ATOM 1375 O O . SER A 1 194 ? 9.227 11.946 13.390 1.00 96.44 194 SER A O 1
ATOM 1377 N N . THR A 1 195 ? 7.782 11.078 11.918 1.00 97.94 195 THR A N 1
ATOM 1378 C CA . THR A 1 195 ? 7.038 10.281 12.905 1.00 97.94 195 THR A CA 1
ATOM 1379 C C . THR A 1 195 ? 6.767 8.863 12.431 1.00 97.94 195 THR A C 1
ATOM 1381 O O . THR A 1 195 ? 6.498 8.619 11.253 1.00 97.94 195 THR A O 1
ATOM 1384 N N . LEU A 1 196 ? 6.785 7.939 13.389 1.00 98.25 196 LEU A N 1
ATOM 1385 C CA . LEU A 1 196 ? 6.056 6.682 13.322 1.00 98.25 196 LEU A CA 1
ATOM 1386 C C . LEU A 1 196 ? 4.811 6.856 14.190 1.00 98.25 196 LEU A C 1
ATOM 1388 O O . LEU A 1 196 ? 4.914 7.213 15.364 1.00 98.25 196 LEU A O 1
ATOM 1392 N N . SER A 1 197 ? 3.651 6.601 13.609 1.00 98.50 197 SER A N 1
ATOM 1393 C CA . SER A 1 197 ? 2.344 6.808 14.220 1.00 98.50 197 SER A CA 1
ATOM 1394 C C . SER A 1 197 ? 1.488 5.547 14.110 1.00 98.50 197 SER A C 1
ATOM 1396 O O . SER A 1 197 ? 1.783 4.660 13.308 1.00 98.50 197 SER A O 1
ATOM 1398 N N . THR A 1 198 ? 0.414 5.473 14.890 1.00 98.50 198 THR A N 1
ATOM 1399 C CA . THR A 1 198 ? -0.574 4.394 14.838 1.00 98.50 198 THR A CA 1
ATOM 1400 C C . THR A 1 198 ? -1.999 4.927 14.834 1.00 98.50 198 THR A C 1
ATOM 1402 O O . THR A 1 198 ? -2.267 6.039 15.294 1.00 98.50 198 THR A O 1
ATOM 1405 N N . GLU A 1 199 ? -2.901 4.119 14.304 1.00 98.44 199 GLU A N 1
ATOM 1406 C CA . GLU A 1 199 ? -4.340 4.329 14.271 1.00 98.44 199 GLU A CA 1
ATOM 1407 C C . GLU A 1 199 ? -5.003 2.959 14.489 1.00 98.44 199 GLU A C 1
ATOM 1409 O O . GLU A 1 199 ? -4.453 1.934 14.083 1.00 98.44 199 GLU A O 1
ATOM 1414 N N . THR A 1 200 ? -6.119 2.917 15.212 1.00 98.25 200 THR A N 1
ATOM 1415 C CA . THR A 1 200 ? -6.867 1.680 15.460 1.00 98.25 200 THR A CA 1
ATOM 1416 C C . THR A 1 200 ? -8.318 1.917 15.097 1.00 98.25 200 THR A C 1
ATOM 1418 O O . THR A 1 200 ? -9.045 2.578 15.841 1.00 98.25 200 THR A O 1
ATOM 1421 N N . ASP A 1 201 ? -8.727 1.321 13.985 1.00 98.44 201 ASP A N 1
ATOM 1422 C CA . ASP A 1 201 ? -10.078 1.419 13.476 1.00 98.44 201 ASP A CA 1
ATOM 1423 C C . ASP A 1 201 ? -10.866 0.173 13.880 1.00 98.44 201 ASP A C 1
ATOM 1425 O O . ASP A 1 201 ? -10.703 -0.914 13.320 1.00 98.44 201 ASP A O 1
ATOM 1429 N N . SER A 1 202 ? -11.740 0.339 14.868 1.00 97.31 202 SER A N 1
ATOM 1430 C CA . SER A 1 202 ? -12.651 -0.703 15.349 1.00 97.31 202 SER A CA 1
ATOM 1431 C C . SER A 1 202 ? -14.018 -0.676 14.662 1.00 97.31 202 SER A C 1
ATOM 1433 O O . SER A 1 202 ? -14.916 -1.412 15.067 1.00 97.31 202 SER A O 1
ATOM 1435 N N . SER A 1 203 ? -14.206 0.160 13.634 1.00 97.75 203 SER A N 1
ATOM 1436 C CA . SER A 1 203 ? -15.505 0.286 12.962 1.00 97.75 203 SER A CA 1
ATOM 1437 C C . SER A 1 203 ? -15.887 -0.946 12.130 1.00 97.75 203 SER A C 1
ATOM 1439 O O . SER A 1 203 ? -17.073 -1.180 11.915 1.00 97.75 203 SER A O 1
ATOM 1441 N N . GLY A 1 204 ? -14.915 -1.763 11.707 1.00 96.62 204 GLY A N 1
ATOM 1442 C CA . GLY A 1 204 ? -15.155 -2.976 10.918 1.00 96.62 204 GLY A CA 1
ATOM 1443 C C . GLY A 1 204 ? -15.476 -2.711 9.445 1.00 96.62 204 GLY A C 1
ATOM 1444 O O . GLY A 1 204 ? -15.336 -1.593 8.948 1.00 96.62 204 GLY A O 1
ATOM 1445 N N . TYR A 1 205 ? -15.866 -3.755 8.717 1.00 97.88 205 TYR A N 1
ATOM 1446 C CA . TYR A 1 205 ? -16.229 -3.661 7.300 1.00 97.88 205 TYR A CA 1
ATOM 1447 C C . TYR A 1 205 ? -17.428 -2.721 7.071 1.00 97.88 205 TYR A C 1
ATOM 1449 O O . TYR A 1 205 ? -18.377 -2.703 7.854 1.00 97.88 205 TYR A O 1
ATOM 1457 N N . ASN A 1 206 ? -17.388 -1.940 5.984 1.00 97.19 206 ASN A N 1
ATOM 1458 C CA . ASN A 1 206 ? -18.484 -1.080 5.515 1.00 97.19 206 ASN A CA 1
ATOM 1459 C C . ASN A 1 206 ? -19.000 -0.030 6.523 1.00 97.19 206 ASN A C 1
ATOM 1461 O O . ASN A 1 206 ? -20.099 0.507 6.387 1.00 97.19 206 ASN A O 1
ATOM 1465 N N . ALA A 1 207 ? -18.186 0.309 7.520 1.00 98.06 207 ALA A N 1
ATOM 1466 C CA . ALA A 1 207 ? -18.444 1.392 8.457 1.00 98.06 207 ALA A CA 1
ATOM 1467 C C . ALA A 1 207 ? -17.410 2.509 8.296 1.00 98.06 207 ALA A C 1
ATOM 1469 O O . ALA A 1 207 ? -16.252 2.267 7.932 1.00 98.06 207 ALA A O 1
ATOM 1470 N N . SER A 1 208 ? -17.838 3.741 8.583 1.00 98.38 208 SER A N 1
ATOM 1471 C CA . SER A 1 208 ? -16.961 4.908 8.546 1.00 98.38 208 SER A CA 1
ATOM 1472 C C . SER A 1 208 ? -15.767 4.725 9.478 1.00 98.38 208 SER A C 1
ATOM 1474 O O . SER A 1 208 ? -15.969 4.435 10.655 1.00 98.38 208 SER A O 1
ATOM 1476 N N . ILE A 1 209 ? -14.550 4.944 8.970 1.00 98.44 209 ILE A N 1
ATOM 1477 C CA . ILE A 1 209 ? -13.334 4.968 9.796 1.00 98.44 209 ILE A CA 1
ATOM 1478 C C . ILE A 1 209 ? -13.516 5.920 10.984 1.00 98.44 209 ILE A C 1
ATOM 1480 O O . ILE A 1 209 ? -14.023 7.037 10.838 1.00 98.44 209 ILE A O 1
ATOM 1484 N N . THR A 1 210 ? -13.104 5.461 12.162 1.00 94.31 210 THR A N 1
ATOM 1485 C CA . THR A 1 210 ? -13.160 6.230 13.412 1.00 94.31 210 THR A CA 1
ATOM 1486 C C . THR A 1 210 ? -11.758 6.438 13.983 1.00 94.31 210 THR A C 1
ATOM 1488 O O . THR A 1 210 ? -10.774 6.030 13.378 1.00 94.31 210 THR A O 1
ATOM 1491 N N . GLY A 1 211 ? -11.646 7.113 15.128 1.00 93.44 211 GLY A N 1
ATOM 1492 C CA . GLY A 1 211 ? -10.362 7.308 15.799 1.00 93.44 211 GLY A CA 1
ATOM 1493 C C . GLY A 1 211 ? -9.523 8.457 15.232 1.00 93.44 211 GLY A C 1
ATOM 1494 O O . GLY A 1 211 ? -10.018 9.365 14.562 1.00 93.44 211 GLY A O 1
ATOM 1495 N N . ALA A 1 212 ? -8.242 8.457 15.593 1.00 96.50 212 ALA A N 1
ATOM 1496 C CA . ALA A 1 212 ? -7.275 9.471 15.195 1.00 96.50 212 ALA A CA 1
ATOM 1497 C C . ALA A 1 212 ? -5.868 8.870 15.133 1.00 96.50 212 ALA A C 1
ATOM 1499 O O . ALA A 1 212 ? -5.512 7.999 15.929 1.00 96.50 212 ALA A O 1
ATOM 1500 N N . VAL A 1 213 ? -5.044 9.391 14.225 1.00 98.19 213 VAL A N 1
ATOM 1501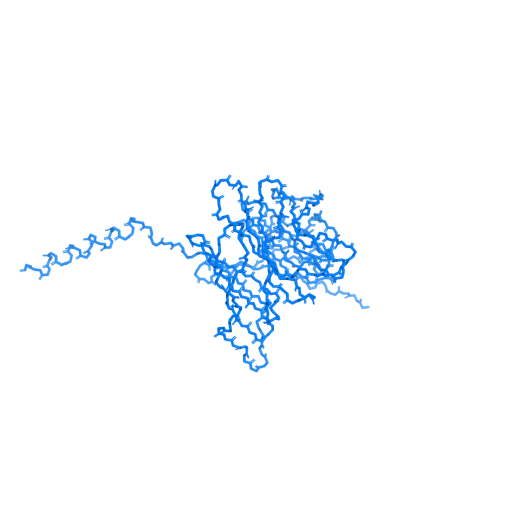 C CA . VAL A 1 213 ? -3.621 9.049 14.160 1.00 98.19 213 VAL A CA 1
ATOM 1502 C C . VAL A 1 213 ? -2.900 9.606 15.394 1.00 98.19 213 VAL A C 1
ATOM 1504 O O . VAL A 1 213 ? -2.975 10.800 15.684 1.00 98.19 213 VAL A O 1
ATOM 1507 N N . SER A 1 214 ? -2.157 8.749 16.093 1.00 98.06 214 SER A N 1
ATOM 1508 C CA . SER A 1 214 ? -1.380 9.076 17.294 1.00 98.06 214 SER A CA 1
ATOM 1509 C C . SER A 1 214 ? 0.105 8.773 17.087 1.00 98.06 214 SER A C 1
ATOM 1511 O O . SER A 1 214 ? 0.458 7.770 16.472 1.00 98.06 214 SER A O 1
ATOM 1513 N N . SER A 1 215 ? 1.001 9.646 17.556 1.00 97.62 215 SER A N 1
ATOM 1514 C CA . SER A 1 215 ? 2.449 9.426 17.423 1.00 97.62 215 SER A CA 1
ATOM 1515 C C . SER A 1 215 ? 2.918 8.341 18.393 1.00 97.62 215 SER A C 1
ATOM 1517 O O . SER A 1 215 ? 2.641 8.424 19.587 1.00 97.62 215 SER A O 1
ATOM 1519 N N . LEU A 1 216 ? 3.660 7.355 17.889 1.00 97.94 216 LEU A N 1
ATOM 1520 C CA . LEU A 1 216 ? 4.377 6.377 18.710 1.00 97.94 216 LEU A CA 1
ATOM 1521 C C . LEU A 1 216 ? 5.785 6.871 19.034 1.00 97.94 216 LEU A C 1
ATOM 1523 O O . LEU A 1 216 ? 6.273 6.694 20.148 1.00 97.94 216 LEU A O 1
ATOM 1527 N N . THR A 1 217 ? 6.457 7.464 18.046 1.00 98.38 217 THR A N 1
ATOM 1528 C CA . THR A 1 217 ? 7.804 8.012 18.206 1.00 98.38 217 THR A CA 1
ATOM 1529 C C . THR A 1 217 ? 8.147 9.000 17.091 1.00 98.38 217 THR A C 1
ATOM 1531 O O . THR A 1 217 ? 7.510 9.035 16.034 1.00 98.38 217 THR A O 1
ATOM 1534 N N . THR A 1 218 ? 9.186 9.798 17.320 1.00 98.00 218 THR A N 1
ATOM 1535 C CA . THR A 1 218 ? 9.710 10.788 16.377 1.00 98.00 218 THR A CA 1
ATOM 1536 C C . THR A 1 218 ? 11.097 10.391 15.891 1.00 98.00 218 THR A C 1
ATOM 1538 O O . THR A 1 218 ? 11.901 9.852 16.651 1.00 98.00 218 THR A O 1
ATOM 1541 N N . ALA A 1 219 ? 11.409 10.707 14.639 1.00 97.56 219 ALA A N 1
ATOM 1542 C CA . ALA A 1 219 ? 12.754 10.559 14.110 1.00 97.56 219 ALA A CA 1
ATOM 1543 C C . ALA A 1 219 ? 13.718 11.484 14.874 1.00 97.56 219 ALA A C 1
ATOM 1545 O O . ALA A 1 219 ? 13.410 12.648 15.134 1.00 97.56 219 ALA A O 1
ATOM 1546 N N . GLY A 1 220 ? 14.889 10.965 15.242 1.00 97.38 220 GLY A N 1
ATOM 1547 C CA . GLY A 1 220 ? 15.959 11.770 15.827 1.00 97.38 220 GLY A CA 1
ATOM 1548 C C . GLY A 1 220 ? 16.582 12.726 14.806 1.00 97.38 220 GLY A C 1
ATOM 1549 O O . GLY A 1 220 ? 16.326 12.636 13.600 1.00 97.38 220 GLY A O 1
ATOM 1550 N N . ALA A 1 221 ? 17.447 13.624 15.279 1.00 96.94 221 ALA A N 1
ATOM 1551 C CA . ALA A 1 221 ? 18.151 14.577 14.424 1.00 96.94 221 ALA A CA 1
ATOM 1552 C C . ALA A 1 221 ? 18.859 13.877 13.249 1.00 96.94 221 ALA A C 1
ATOM 1554 O O . ALA A 1 221 ? 19.554 12.881 13.438 1.00 96.94 221 ALA A O 1
ATOM 1555 N N . ASN A 1 222 ? 18.688 14.416 12.037 1.00 95.31 222 ASN A N 1
ATOM 1556 C CA . ASN A 1 222 ? 19.262 13.889 10.790 1.00 95.31 222 ASN A CA 1
ATOM 1557 C C . ASN A 1 222 ? 18.843 12.448 10.434 1.00 95.31 222 ASN A C 1
ATOM 1559 O O . ASN A 1 222 ? 19.503 11.793 9.628 1.00 95.31 222 ASN A O 1
ATOM 1563 N N . THR A 1 223 ? 17.736 11.955 10.993 1.00 97.31 223 THR A N 1
ATOM 1564 C CA . THR A 1 223 ? 17.134 10.664 10.629 1.00 97.31 223 THR A CA 1
ATOM 1565 C C . THR A 1 223 ? 15.719 10.865 10.091 1.00 97.31 223 THR A C 1
ATOM 1567 O O . THR A 1 223 ? 15.126 11.927 10.270 1.00 97.31 223 THR A O 1
ATOM 1570 N N . ALA A 1 224 ? 15.181 9.865 9.390 1.00 96.38 224 ALA A N 1
ATOM 1571 C CA . ALA A 1 224 ? 13.808 9.895 8.898 1.00 96.38 224 ALA A CA 1
ATOM 1572 C C . ALA A 1 224 ? 13.226 8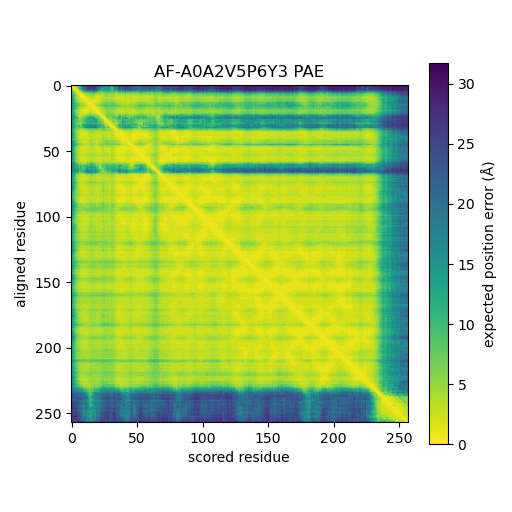.484 8.807 1.00 96.38 224 ALA A C 1
ATOM 1574 O O . ALA A 1 224 ? 13.929 7.557 8.393 1.00 96.38 224 ALA A O 1
ATOM 1575 N N . PHE A 1 225 ? 11.933 8.334 9.098 1.00 96.81 225 PHE A N 1
ATOM 1576 C CA . PHE A 1 225 ? 11.207 7.124 8.718 1.00 96.81 225 PHE A CA 1
ATOM 1577 C C . PHE A 1 225 ? 10.869 7.196 7.223 1.00 96.81 225 PHE A C 1
ATOM 1579 O O . PHE A 1 225 ? 10.375 8.205 6.720 1.00 96.81 225 PHE A O 1
ATOM 1586 N N . ARG A 1 226 ? 11.196 6.138 6.474 1.00 92.19 226 ARG A N 1
ATOM 1587 C CA . ARG A 1 226 ? 11.033 6.094 5.003 1.00 92.19 226 ARG A CA 1
ATOM 1588 C C . ARG A 1 226 ? 10.123 4.975 4.517 1.00 92.19 226 ARG A C 1
ATOM 1590 O O . ARG A 1 226 ? 9.917 4.835 3.318 1.00 92.19 226 ARG A O 1
ATOM 1597 N N . GLY A 1 227 ? 9.593 4.195 5.441 1.00 90.88 227 GLY A N 1
ATOM 1598 C CA . GLY A 1 227 ? 8.765 3.043 5.164 1.00 90.88 227 GLY A CA 1
ATOM 1599 C C . GLY A 1 227 ? 8.529 2.261 6.441 1.00 90.88 227 GLY A C 1
ATOM 1600 O O . GLY A 1 227 ? 9.137 2.528 7.479 1.00 90.88 227 GLY A O 1
ATOM 1601 N N . ILE A 1 228 ? 7.636 1.293 6.336 1.00 91.25 228 ILE A N 1
ATOM 1602 C CA . ILE A 1 228 ? 7.331 0.337 7.385 1.00 91.25 228 ILE A CA 1
ATOM 1603 C C . ILE A 1 228 ? 7.011 -0.994 6.713 1.00 91.25 228 ILE A C 1
ATOM 1605 O O . ILE A 1 228 ? 6.363 -1.023 5.669 1.00 91.25 228 ILE A O 1
ATOM 1609 N N . GLY A 1 229 ? 7.512 -2.079 7.289 1.00 86.94 229 GLY A N 1
ATOM 1610 C CA . GLY A 1 229 ? 7.174 -3.437 6.894 1.00 86.94 229 GLY A CA 1
ATOM 1611 C C . GLY A 1 229 ? 6.631 -4.169 8.108 1.00 86.94 229 GLY A C 1
ATOM 1612 O O . GLY A 1 229 ? 7.202 -4.066 9.192 1.00 86.94 229 GLY A O 1
ATOM 1613 N N . LEU A 1 230 ? 5.529 -4.887 7.921 1.00 85.38 230 LEU A N 1
ATOM 1614 C CA . LEU A 1 230 ? 4.984 -5.804 8.913 1.00 85.38 230 LEU A CA 1
ATOM 1615 C C . LEU A 1 230 ? 5.129 -7.217 8.368 1.00 85.38 230 LEU A C 1
ATOM 1617 O O . LEU A 1 230 ? 4.848 -7.471 7.199 1.00 85.38 230 LEU A O 1
ATOM 1621 N N . PHE A 1 231 ? 5.568 -8.125 9.224 1.00 77.25 231 PHE A N 1
ATOM 1622 C CA . PHE A 1 231 ? 5.664 -9.543 8.924 1.00 77.25 231 PHE A CA 1
ATOM 1623 C C . PHE A 1 231 ? 5.029 -10.313 10.074 1.00 77.25 231 PHE A C 1
ATOM 1625 O O . PHE A 1 231 ? 5.231 -9.981 11.244 1.00 77.25 231 PHE A O 1
ATOM 1632 N N . ALA A 1 232 ? 4.236 -11.327 9.742 1.00 72.38 232 ALA A N 1
ATOM 1633 C CA . ALA A 1 232 ? 3.703 -12.228 10.747 1.00 72.38 232 ALA A CA 1
ATOM 1634 C C . ALA A 1 232 ? 4.854 -13.057 11.326 1.00 72.38 232 ALA A C 1
ATOM 1636 O O . ALA A 1 232 ? 5.639 -13.646 10.581 1.00 72.38 232 ALA A O 1
ATOM 1637 N N . VAL A 1 233 ? 4.951 -13.114 12.652 1.00 71.12 233 VAL A N 1
ATOM 1638 C CA . VAL A 1 233 ? 5.797 -14.101 13.324 1.00 71.12 233 VAL A CA 1
ATOM 1639 C C . VAL A 1 233 ? 4.952 -15.368 13.458 1.00 71.12 233 VAL A C 1
ATOM 1641 O O . VAL A 1 233 ? 3.891 -15.292 14.077 1.00 71.12 233 VAL A O 1
ATOM 1644 N N . PRO A 1 234 ? 5.361 -16.511 12.874 1.00 67.12 234 PRO A N 1
ATOM 1645 C CA . PRO A 1 234 ? 4.636 -17.761 13.035 1.00 67.12 234 PRO A CA 1
ATOM 1646 C C . PRO A 1 234 ? 4.481 -18.075 14.520 1.00 67.12 234 PRO A C 1
ATOM 1648 O O . PRO A 1 234 ? 5.466 -18.058 15.264 1.00 67.12 234 PRO A O 1
ATOM 1651 N N . GLU A 1 235 ? 3.257 -18.366 14.954 1.00 66.94 235 GLU A N 1
ATOM 1652 C CA . GLU A 1 235 ? 3.051 -18.882 16.301 1.00 66.94 235 GLU A CA 1
ATOM 1653 C C . GLU A 1 235 ? 3.836 -20.196 16.458 1.00 66.94 235 GLU A C 1
ATOM 1655 O O . GLU A 1 235 ? 3.920 -20.985 15.506 1.00 66.94 235 GLU A O 1
ATOM 1660 N N . PRO A 1 236 ? 4.432 -20.468 17.634 1.00 70.31 236 PRO A N 1
ATOM 1661 C CA . PRO A 1 236 ? 5.055 -21.757 17.878 1.00 70.31 236 PRO A CA 1
ATOM 1662 C C . PRO A 1 236 ? 4.013 -22.851 17.645 1.00 70.31 236 PRO A C 1
ATOM 1664 O O . PRO A 1 236 ? 2.955 -22.843 18.274 1.00 70.31 236 PRO A O 1
ATOM 1667 N N . GLY A 1 237 ? 4.303 -23.786 16.736 1.00 73.75 237 GLY A N 1
ATOM 1668 C CA . GLY A 1 237 ? 3.352 -24.836 16.379 1.00 73.75 237 GLY A CA 1
ATOM 1669 C C . GLY A 1 237 ? 2.824 -25.562 17.618 1.00 73.75 237 GLY A C 1
ATOM 1670 O O . GLY A 1 237 ? 3.566 -25.814 18.572 1.00 73.75 237 GLY A O 1
ATOM 1671 N N . THR A 1 238 ? 1.544 -25.934 17.598 1.00 74.75 238 THR A N 1
ATOM 1672 C CA . THR A 1 238 ? 0.838 -26.580 18.719 1.00 74.75 238 THR A CA 1
ATOM 1673 C C . THR A 1 238 ? 1.583 -27.814 19.238 1.00 74.75 238 THR A C 1
ATOM 1675 O O . THR A 1 238 ? 1.580 -28.087 20.435 1.00 74.75 238 THR A O 1
ATOM 1678 N N . ALA A 1 239 ? 2.289 -28.526 18.352 1.00 72.19 239 ALA A N 1
ATOM 1679 C CA . ALA A 1 239 ? 3.153 -29.651 18.700 1.00 72.19 239 ALA A CA 1
ATOM 1680 C C . ALA A 1 239 ? 4.360 -29.237 19.562 1.00 72.19 239 ALA A C 1
ATOM 1682 O O . ALA A 1 239 ? 4.655 -29.907 20.547 1.00 72.19 239 ALA A O 1
ATOM 1683 N N . THR A 1 240 ? 5.029 -28.128 19.239 1.00 77.81 240 THR A N 1
ATOM 1684 C CA . THR A 1 240 ? 6.173 -27.597 19.999 1.00 77.81 240 THR A CA 1
ATOM 1685 C C . THR A 1 240 ? 5.740 -27.144 21.391 1.00 77.81 240 THR A C 1
ATOM 1687 O O . THR A 1 240 ? 6.396 -27.473 22.379 1.00 77.81 240 THR A O 1
ATOM 1690 N N . LEU A 1 241 ? 4.599 -26.455 21.489 1.00 81.44 241 LEU A N 1
ATOM 1691 C CA . LEU A 1 241 ? 4.014 -26.071 22.777 1.00 81.44 241 LEU A CA 1
ATOM 1692 C C . LEU A 1 241 ? 3.553 -27.295 23.579 1.00 81.44 241 LEU A C 1
ATOM 1694 O O 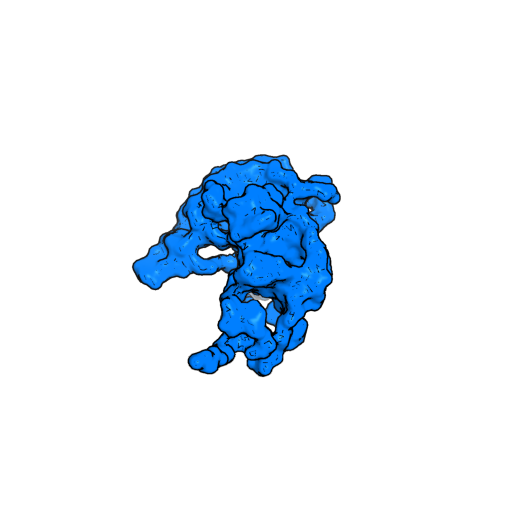. LEU A 1 241 ? 3.795 -27.367 24.782 1.00 81.44 241 LEU A O 1
ATOM 1698 N N . GLY A 1 242 ? 2.959 -28.289 22.915 1.00 80.69 242 GLY A N 1
ATOM 1699 C CA . GLY A 1 242 ? 2.565 -29.555 23.532 1.00 80.69 242 GLY A CA 1
ATOM 1700 C C . GLY A 1 242 ? 3.758 -30.340 24.083 1.00 80.69 242 GLY A C 1
ATOM 1701 O O . GLY A 1 242 ? 3.718 -30.804 25.221 1.00 80.69 242 GLY A O 1
ATOM 1702 N N . LEU A 1 243 ? 4.852 -30.435 23.323 1.00 82.56 243 LEU A N 1
ATOM 1703 C CA . LEU A 1 243 ? 6.102 -31.070 23.751 1.00 82.56 243 LEU A CA 1
ATOM 1704 C C . LEU A 1 243 ? 6.735 -30.343 24.939 1.00 82.56 243 LEU A C 1
ATOM 1706 O O . LEU A 1 243 ? 7.124 -31.000 25.901 1.00 82.56 243 LEU A O 1
ATOM 1710 N N . LEU A 1 244 ? 6.789 -29.008 24.918 1.00 83.50 244 LEU A N 1
ATOM 1711 C CA . LEU A 1 244 ? 7.270 -28.207 26.050 1.00 83.50 244 LEU A CA 1
ATOM 1712 C C . LEU A 1 244 ? 6.399 -28.401 27.298 1.00 83.50 244 LEU A C 1
ATOM 1714 O O . LEU A 1 244 ? 6.931 -28.583 28.394 1.00 83.50 244 LEU A O 1
ATOM 1718 N N . GLY A 1 245 ? 5.075 -28.435 27.133 1.00 85.38 245 GLY A N 1
ATOM 1719 C CA . GLY A 1 245 ? 4.133 -28.715 28.216 1.00 85.38 245 GLY A CA 1
ATOM 1720 C C . GLY A 1 245 ? 4.337 -30.105 28.830 1.00 85.38 245 GLY A C 1
ATOM 1721 O O . GLY A 1 245 ? 4.408 -30.241 30.053 1.00 85.38 245 GLY A O 1
ATOM 1722 N N . LEU A 1 246 ? 4.510 -31.138 27.999 1.00 87.69 246 LEU A N 1
ATOM 1723 C CA . LEU A 1 246 ? 4.800 -32.503 28.451 1.00 87.69 246 LEU A CA 1
ATOM 1724 C C . LEU A 1 246 ? 6.167 -32.609 29.142 1.00 87.69 246 LEU A C 1
ATOM 1726 O O . LEU A 1 246 ? 6.286 -33.300 30.156 1.00 87.69 246 LEU A O 1
ATOM 1730 N N . LEU A 1 247 ? 7.186 -31.904 28.641 1.00 85.38 247 LEU A N 1
ATOM 1731 C CA . LEU A 1 247 ? 8.516 -31.870 29.250 1.00 85.38 247 LEU A CA 1
ATOM 1732 C C . LEU A 1 247 ? 8.475 -31.209 30.635 1.00 85.38 247 LEU A C 1
ATOM 1734 O O . LEU A 1 247 ? 9.026 -31.750 31.594 1.00 85.38 247 LEU A O 1
ATOM 1738 N N . ALA A 1 248 ? 7.769 -30.081 30.762 1.00 83.06 248 ALA A N 1
ATOM 1739 C CA . ALA A 1 248 ? 7.569 -29.390 32.032 1.00 83.06 248 ALA A CA 1
ATOM 1740 C C . ALA A 1 248 ? 6.831 -30.282 33.045 1.00 83.06 248 ALA A C 1
ATOM 1742 O O . ALA A 1 248 ? 7.272 -30.417 34.187 1.00 83.06 248 ALA A O 1
ATOM 1743 N N . LEU A 1 249 ? 5.771 -30.977 32.616 1.00 86.62 249 LEU A N 1
ATOM 1744 C CA . LEU A 1 249 ? 5.059 -31.957 33.444 1.00 86.62 249 LEU A CA 1
ATOM 1745 C C . LEU A 1 249 ? 5.973 -33.103 33.904 1.00 86.62 249 LEU A C 1
ATOM 1747 O O . LEU A 1 249 ? 5.927 -33.495 35.073 1.00 86.62 249 LEU A O 1
ATOM 1751 N N . ALA A 1 250 ? 6.827 -33.628 33.021 1.00 84.94 250 ALA A N 1
ATOM 1752 C CA . ALA A 1 250 ? 7.775 -34.689 33.354 1.00 84.94 250 ALA A CA 1
ATOM 1753 C C . ALA A 1 250 ? 8.836 -34.230 34.374 1.00 84.94 250 ALA A C 1
ATOM 1755 O O . ALA A 1 250 ? 9.124 -34.955 35.330 1.00 84.94 250 ALA A O 1
ATOM 1756 N N . VAL A 1 251 ? 9.370 -33.013 34.221 1.00 84.88 251 VAL A N 1
ATOM 1757 C CA . VAL A 1 251 ? 10.326 -32.407 35.164 1.00 84.88 251 VAL A CA 1
ATOM 1758 C C . VAL A 1 251 ? 9.668 -32.148 36.521 1.00 84.88 251 VAL A C 1
ATOM 1760 O O . VAL A 1 251 ? 10.203 -32.569 37.547 1.00 84.88 251 VAL A O 1
ATOM 1763 N N . CYS A 1 252 ? 8.470 -31.556 36.550 1.00 81.69 252 CYS A N 1
ATOM 1764 C CA . CYS A 1 252 ? 7.723 -31.332 37.790 1.00 81.69 252 CYS A CA 1
ATOM 1765 C C . CYS A 1 252 ? 7.362 -32.644 38.502 1.00 81.69 252 CYS A C 1
ATOM 1767 O O . CYS A 1 252 ? 7.400 -32.706 39.730 1.00 81.69 252 CYS A O 1
ATOM 1769 N N . ARG A 1 253 ? 7.045 -33.715 37.761 1.00 83.62 253 ARG A N 1
ATOM 1770 C CA . ARG A 1 253 ? 6.791 -35.044 38.342 1.00 83.62 253 ARG A CA 1
ATOM 1771 C C . ARG A 1 253 ? 8.050 -35.653 38.958 1.00 83.62 253 ARG A C 1
ATOM 1773 O O . ARG A 1 253 ? 7.947 -36.333 39.976 1.00 83.62 253 ARG A O 1
ATOM 1780 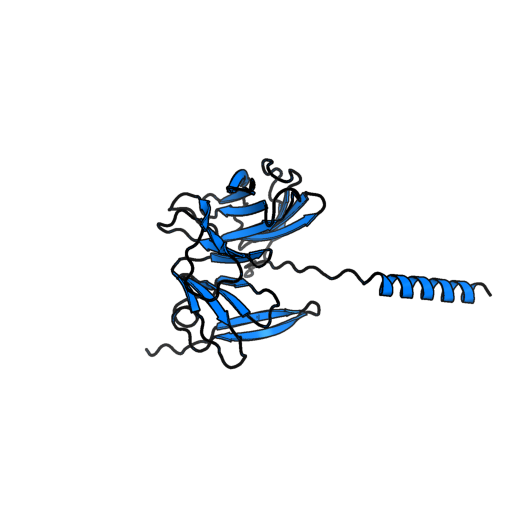N N . ARG A 1 254 ? 9.221 -35.418 38.358 1.00 82.94 254 ARG A N 1
ATOM 1781 C CA . ARG A 1 254 ? 10.511 -35.899 38.871 1.00 82.94 254 ARG A CA 1
ATOM 1782 C C . ARG A 1 254 ? 10.983 -35.113 40.094 1.00 82.94 254 ARG A C 1
ATOM 1784 O O . ARG A 1 254 ? 11.559 -35.720 40.979 1.00 82.94 254 ARG A O 1
ATOM 1791 N N . ALA A 1 255 ? 10.692 -33.815 40.169 1.00 74.88 255 ALA A N 1
ATOM 1792 C CA . ALA A 1 255 ? 11.036 -32.964 41.314 1.00 74.88 255 ALA A CA 1
ATOM 1793 C C . ALA A 1 255 ? 10.156 -33.192 42.564 1.00 74.88 255 ALA A C 1
ATOM 1795 O O . ALA A 1 255 ? 10.480 -32.699 43.637 1.00 74.88 255 ALA A O 1
ATOM 1796 N N . ARG A 1 256 ? 9.029 -33.907 42.430 1.00 77.44 256 ARG A N 1
ATOM 1797 C CA . ARG A 1 256 ? 8.118 -34.267 43.536 1.00 77.44 256 ARG A CA 1
ATOM 1798 C C . ARG A 1 256 ? 8.386 -35.656 44.136 1.00 77.44 256 ARG A C 1
ATOM 1800 O O . ARG A 1 256 ? 7.609 -36.098 44.978 1.00 77.44 256 ARG A O 1
ATOM 1807 N N . ARG A 1 257 ? 9.410 -36.361 43.659 1.00 61.56 257 ARG A N 1
ATOM 1808 C CA . ARG A 1 257 ? 9.885 -37.635 44.211 1.00 61.56 257 ARG A CA 1
ATOM 1809 C C . ARG A 1 257 ? 11.202 -37.402 44.924 1.00 61.56 257 ARG A C 1
ATOM 1811 O O . ARG A 1 257 ? 11.399 -38.076 45.952 1.00 61.56 257 ARG A O 1
#

Solvent-accessible surface area (backbone atoms only — not comparable to full-atom values): 13765 Å² total; per-residue (Å²): 135,81,82,76,72,56,57,40,73,50,74,35,71,46,96,88,68,50,74,49,69,30,33,30,61,72,30,65,81,51,34,64,76,36,58,76,61,26,65,32,52,92,78,65,64,60,41,39,36,36,12,17,68,55,23,35,30,21,28,62,61,61,28,75,87,38,30,54,66,34,61,26,41,84,35,43,24,28,29,35,44,71,57,97,56,28,34,33,39,20,19,39,64,40,90,54,33,52,24,26,27,35,48,47,69,69,60,68,40,74,48,83,66,46,72,53,37,76,51,58,35,80,36,23,22,42,17,53,42,75,40,67,57,48,92,90,36,87,60,74,28,33,38,41,36,22,30,60,70,80,34,27,35,32,30,31,21,38,81,78,83,52,61,41,83,18,46,58,44,66,34,86,67,29,48,31,44,34,67,51,74,57,96,45,27,35,42,37,41,32,22,19,57,53,33,40,27,36,34,59,31,72,53,35,67,81,32,54,55,55,78,63,68,40,80,77,46,66,47,56,91,99,49,59,44,87,63,73,86,86,78,88,76,80,73,79,51,70,66,60,54,50,49,51,52,52,49,51,52,52,51,55,58,59,75,75,108

Secondary structure (DSSP, 8-state):
-------EEEEEE-TTS-EEEEEE-S-IIIIISS---EEE-SSSSSEEEEE-SSEEEEEES--TT----EEEEES-EEEEEEETTEEEEEE-SSS--EEEEEEEES--S--PPEEEEE--TT--EEEEEEE---TTSSS--EEEEEETTTTEEEEEEE-SS-EEEEEEEE-TT--EEEEEEETTEEEEEEE-SSEEEEEEE-S-TTS---S--EEEEEPPTT---------PPPPPPHHHHHHHHHHHHHHHHHHT-

pLDDT: mean 89.86, std 11.68, range [34.19, 98.75]